Protein AF-X0RY45-F1 (afdb_monomer)

Sequence (300 aa):
MNRWIAIPSVCFLTTLALIGCEEEDGAYGTASSKITLTSFANSYDSKANATAIARIDETYRTGAREIKTTNLINSYSNQSLNDLDRTVLADDFEGRLENKDIEVNNRTVKRPIYEKNTNNQLDYQTTYKTLNLSGLHANSYVASTNVNNRYGIITDLNNYSEIPTNVAFPEGSVCYIPVVTSERSFLAFNDKNKTGYASIERWIEVAKTRFSADRDHRTSQFGVGVGNQQQAAQVMFFEYDDQPAYEYNGVEYGKDVYEANYVAKGSTDPNTDSRFDVVDCIIVNEVAGDFLAEQIERYY

Foldseek 3Di:
DDDDDDDDDDDDDDDDDDDDDDDPPPDDDDDWAKDKKKFKDWDADPVVRGIWIWIWIWMQTQFFIDIDIDTLDDDDDPLPDDQQWKWKKFAQFTWIQHRGRWDHDHQKIWTWTATPPDRDTWTKIKGWDKDFQAFPFQQQWDADLDQQPTFAEHEPCVVPVQFDRRDGAHPPKMFTAIKIATQGKIWIFDPSQWDPDQDQVRVVVVVCVPDPPPFDKDKDWFFIYNVSPKIKMKIWTPDDRSDHIDIWIWIDDDRTIGTIDIDHHGIDDADDHRVRHYDYRSIIHPSRNVVVSVSVSVRD

Radius of gyration: 25.67 Å; Cα contacts (8 Å, |Δi|>4): 653; chains: 1; bounding box: 45×91×75 Å

Structure (mmCIF, N/CA/C/O backbone):
data_AF-X0RY45-F1
#
_entry.id   AF-X0RY45-F1
#
loop_
_atom_site.group_PDB
_atom_site.id
_atom_site.type_symbol
_atom_site.label_atom_id
_atom_site.label_alt_id
_atom_site.label_comp_id
_atom_site.label_asym_id
_atom_site.label_entity_id
_atom_site.label_seq_id
_atom_site.pdbx_PDB_ins_code
_atom_site.Cartn_x
_atom_site.Cartn_y
_atom_site.Cartn_z
_atom_site.occupancy
_atom_site.B_iso_or_equiv
_atom_site.auth_seq_id
_atom_site.auth_comp_id
_atom_site.auth_asym_id
_atom_site.auth_atom_id
_atom_site.pdbx_PDB_model_num
ATOM 1 N N . MET A 1 1 ? 18.234 -60.462 50.162 1.00 33.66 1 MET A N 1
ATOM 2 C CA . MET A 1 1 ? 18.845 -61.077 48.963 1.00 33.66 1 MET A CA 1
ATOM 3 C C . MET A 1 1 ? 17.750 -61.404 47.953 1.00 33.66 1 MET A C 1
ATOM 5 O O . MET A 1 1 ? 16.844 -62.138 48.302 1.00 33.66 1 MET A O 1
ATOM 9 N N . ASN A 1 2 ? 17.868 -60.816 46.758 1.00 32.38 2 ASN A N 1
ATOM 10 C CA . ASN A 1 2 ? 17.445 -61.260 45.417 1.00 32.38 2 ASN A CA 1
ATOM 11 C C . ASN A 1 2 ? 16.020 -61.760 45.059 1.00 32.38 2 ASN A C 1
ATOM 13 O O . ASN A 1 2 ? 15.637 -62.864 45.418 1.00 32.38 2 ASN A O 1
ATOM 17 N N . ARG A 1 3 ? 15.449 -60.995 44.097 1.00 30.42 3 ARG A N 1
ATOM 18 C CA . ARG A 1 3 ? 14.817 -61.351 42.790 1.00 30.42 3 ARG A CA 1
ATOM 19 C C . ARG A 1 3 ? 13.408 -61.997 42.795 1.00 30.42 3 ARG A C 1
ATOM 21 O O . ARG A 1 3 ? 13.228 -63.034 43.407 1.00 30.42 3 ARG A O 1
ATOM 28 N N . TRP A 1 4 ? 12.356 -61.336 42.259 1.00 29.69 4 TRP A N 1
ATOM 29 C CA . TRP A 1 4 ? 11.953 -61.138 40.823 1.00 29.69 4 TRP A CA 1
ATOM 30 C C . TRP A 1 4 ? 11.493 -62.474 40.182 1.00 29.69 4 TRP A C 1
ATOM 32 O O . TRP A 1 4 ? 12.248 -63.427 40.308 1.00 29.69 4 TRP A O 1
ATOM 42 N N . ILE A 1 5 ? 10.352 -62.717 39.502 1.00 39.59 5 ILE A N 1
ATOM 43 C CA . ILE A 1 5 ? 9.289 -62.035 38.693 1.00 39.59 5 ILE A CA 1
ATOM 44 C C . ILE A 1 5 ? 8.108 -63.070 38.639 1.00 39.59 5 ILE A C 1
ATOM 46 O O . ILE A 1 5 ? 8.390 -64.258 38.751 1.00 39.59 5 ILE A O 1
ATOM 50 N N . ALA A 1 6 ? 6.797 -62.781 38.558 1.00 29.12 6 ALA A N 1
ATOM 51 C CA . ALA A 1 6 ? 6.042 -62.433 37.341 1.00 29.12 6 ALA A CA 1
ATOM 52 C C . ALA A 1 6 ? 4.540 -62.188 37.629 1.00 29.12 6 ALA A C 1
ATOM 54 O O . ALA A 1 6 ? 3.921 -62.899 38.415 1.00 29.12 6 ALA A O 1
ATOM 55 N N . ILE A 1 7 ? 3.993 -61.195 36.928 1.00 37.38 7 ILE A N 1
ATOM 56 C CA . ILE A 1 7 ? 2.596 -60.708 36.800 1.00 37.38 7 ILE A CA 1
ATOM 57 C C . ILE A 1 7 ? 1.996 -61.400 35.518 1.00 37.38 7 ILE A C 1
ATOM 59 O O . ILE A 1 7 ? 2.798 -62.098 34.888 1.00 37.38 7 ILE A O 1
ATOM 63 N N . PRO A 1 8 ? 0.737 -61.248 34.991 1.00 41.16 8 PRO A N 1
ATOM 64 C CA . PRO A 1 8 ? -0.480 -60.462 35.352 1.00 41.16 8 PRO A CA 1
ATOM 65 C C . PRO A 1 8 ? -1.836 -61.212 35.295 1.00 41.16 8 PRO A C 1
ATOM 67 O O . PRO A 1 8 ? -1.944 -62.258 34.662 1.00 41.16 8 PRO A O 1
ATOM 70 N N . SER A 1 9 ? -2.917 -60.578 35.792 1.00 26.61 9 SER A N 1
ATOM 71 C CA . SER A 1 9 ? -4.066 -60.132 34.953 1.00 26.61 9 SER A CA 1
ATOM 72 C C . SER A 1 9 ? -5.168 -59.393 35.743 1.00 26.61 9 SER A C 1
ATOM 74 O O . SER A 1 9 ? -5.917 -59.994 36.499 1.00 26.61 9 SER A O 1
ATOM 76 N N . VAL A 1 10 ? -5.201 -58.071 35.520 1.00 30.09 10 VAL A N 1
ATOM 77 C CA . VAL A 1 10 ? -6.323 -57.110 35.366 1.00 30.09 10 VAL A CA 1
ATOM 78 C C . VAL A 1 10 ? -7.538 -57.162 36.317 1.00 30.09 10 VAL A C 1
ATOM 80 O O . VAL A 1 10 ? -8.389 -58.039 36.223 1.00 30.09 10 VAL A O 1
ATOM 83 N N . CYS A 1 11 ? -7.694 -56.085 37.101 1.00 26.59 11 CYS A N 1
ATOM 84 C CA . CYS A 1 11 ? -8.940 -55.664 37.753 1.00 26.59 11 CYS A CA 1
ATOM 85 C C . CYS A 1 11 ? -9.373 -54.261 37.280 1.00 26.59 11 CYS A C 1
ATOM 87 O O . CYS A 1 11 ? -8.553 -53.442 36.871 1.00 26.59 11 CYS A O 1
ATOM 89 N N . PHE A 1 12 ? -10.685 -54.043 37.355 1.00 27.42 12 PHE A N 1
ATOM 90 C CA . PHE A 1 12 ? -11.499 -52.921 36.880 1.00 27.42 12 PHE A CA 1
ATOM 91 C C . PHE A 1 12 ? -11.281 -51.542 37.567 1.00 27.42 12 PHE A C 1
ATOM 93 O O . PHE A 1 12 ? -10.934 -51.471 38.740 1.00 27.42 12 PHE A O 1
ATOM 100 N N . LEU A 1 13 ? -11.694 -50.502 36.815 1.00 25.12 13 LEU A N 1
ATOM 101 C CA . LEU A 1 13 ? -12.396 -49.241 37.174 1.00 25.12 13 LEU A CA 1
ATOM 102 C C . LEU A 1 13 ? -11.690 -48.064 37.891 1.00 25.12 13 LEU A C 1
ATOM 104 O O . LEU A 1 13 ? -11.482 -48.059 39.096 1.00 25.12 13 LEU A O 1
ATOM 108 N N . THR A 1 14 ? -11.542 -46.996 37.085 1.00 33.22 14 THR A N 1
ATOM 109 C CA . THR A 1 14 ? -11.833 -45.555 37.310 1.00 33.22 14 THR A CA 1
ATOM 110 C C . THR A 1 14 ? -11.220 -44.799 38.490 1.00 33.22 14 THR A C 1
ATOM 112 O O . THR A 1 14 ? -11.617 -45.020 39.625 1.00 33.22 14 THR A O 1
ATOM 115 N N . THR A 1 15 ? -10.465 -43.736 38.162 1.00 27.48 15 THR A N 1
ATOM 116 C CA . THR A 1 15 ? -10.597 -42.372 38.733 1.00 27.48 15 THR A CA 1
ATOM 117 C C . THR A 1 15 ? -9.895 -41.335 37.838 1.00 27.48 15 THR A C 1
ATOM 119 O O . THR A 1 15 ? -8.952 -41.670 37.129 1.00 27.48 15 THR A O 1
ATOM 122 N N . LEU A 1 16 ? -10.412 -40.101 37.861 1.00 39.44 16 LEU A N 1
ATOM 123 C CA . LEU A 1 16 ? -10.124 -38.944 37.000 1.00 39.44 16 LEU A CA 1
ATOM 124 C C . LEU A 1 16 ? -8.648 -38.504 36.907 1.00 39.44 16 LEU A C 1
ATOM 126 O O . LEU A 1 16 ? -7.937 -38.511 37.908 1.00 39.44 16 LEU A O 1
ATOM 130 N N . ALA A 1 17 ? -8.281 -37.918 35.759 1.00 28.83 17 ALA A N 1
ATOM 131 C CA . ALA A 1 17 ? -7.305 -36.828 35.676 1.00 28.83 17 ALA A CA 1
ATOM 132 C C . ALA A 1 17 ? -7.667 -35.854 34.534 1.00 28.83 17 ALA A C 1
ATOM 134 O O . ALA A 1 17 ? -8.101 -36.261 33.461 1.00 28.83 17 ALA A O 1
ATOM 135 N N . LEU A 1 18 ? -7.535 -34.567 34.843 1.00 29.91 18 LEU A N 1
ATOM 136 C CA . LEU A 1 18 ? -7.792 -33.378 34.032 1.00 29.91 18 LEU A CA 1
ATOM 137 C C . LEU A 1 18 ? -6.654 -33.084 33.025 1.00 29.91 18 LEU A C 1
ATOM 139 O O . LEU A 1 18 ? -5.530 -33.528 33.232 1.00 29.91 18 LEU A O 1
ATOM 143 N N . ILE A 1 19 ? -6.959 -32.181 32.080 1.00 30.14 19 ILE A N 1
ATOM 144 C CA . ILE A 1 19 ? -6.059 -31.302 31.294 1.00 30.14 19 ILE A CA 1
ATOM 145 C C . ILE A 1 19 ? -5.490 -31.873 29.980 1.00 30.14 19 ILE A C 1
ATOM 147 O O . ILE A 1 19 ? -4.554 -32.659 29.970 1.00 30.14 19 ILE A O 1
ATOM 151 N N . GLY A 1 20 ? -6.049 -31.363 28.874 1.00 26.69 20 GLY 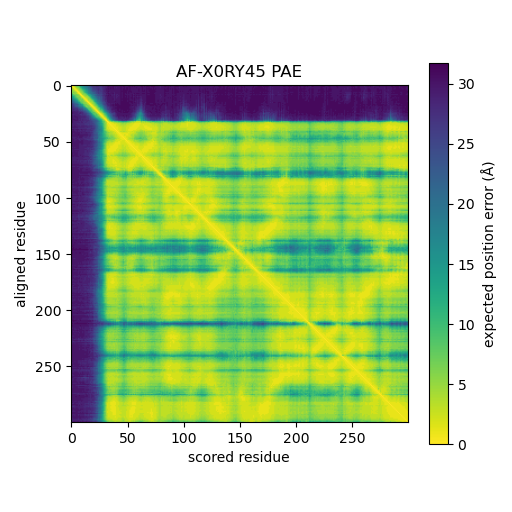A N 1
ATOM 152 C CA . GLY A 1 20 ? -5.362 -30.433 27.964 1.00 26.69 20 GLY A CA 1
ATOM 153 C C . GLY A 1 20 ? -4.178 -30.953 27.149 1.00 26.69 20 GLY A C 1
ATOM 154 O O . GLY A 1 20 ? -3.084 -31.073 27.682 1.00 26.69 20 GLY A O 1
ATOM 155 N N . CYS A 1 21 ? -4.429 -31.153 25.855 1.00 27.55 21 CYS A N 1
ATOM 156 C CA . CYS A 1 21 ? -3.571 -31.053 24.658 1.00 27.55 21 CYS A CA 1
ATOM 157 C C . CYS A 1 21 ? -4.424 -31.683 23.539 1.00 27.55 21 CYS A C 1
ATOM 159 O O . CYS A 1 21 ? -5.100 -32.675 23.791 1.00 27.55 21 CYS A O 1
ATOM 161 N N . GLU A 1 22 ? -4.539 -31.195 22.320 1.00 31.48 22 GLU A N 1
ATOM 162 C CA . GLU A 1 22 ? -3.859 -30.163 21.552 1.00 31.48 22 GLU A CA 1
ATOM 163 C C . GLU A 1 22 ? -4.819 -29.816 20.405 1.00 31.48 22 GLU A C 1
ATOM 165 O O . GLU A 1 22 ? -5.788 -30.538 20.153 1.00 31.48 22 GLU A O 1
ATOM 170 N N . GLU A 1 23 ? -4.560 -28.673 19.785 1.00 33.75 23 GLU A N 1
ATOM 171 C CA . GLU A 1 23 ? -5.271 -28.099 18.650 1.00 33.75 23 GLU A CA 1
ATOM 172 C C . GLU A 1 23 ? -5.698 -29.157 17.624 1.00 33.75 23 GLU A C 1
ATOM 174 O O . GLU A 1 23 ? -4.890 -29.937 17.119 1.00 33.75 23 GLU A O 1
ATOM 179 N N . GLU A 1 24 ? -6.991 -29.161 17.288 1.00 29.39 24 GLU A N 1
ATOM 180 C CA . GLU A 1 24 ? -7.406 -29.701 16.003 1.00 29.39 24 GLU A CA 1
ATOM 181 C C . GLU A 1 24 ? -6.748 -28.830 14.932 1.00 29.39 24 GLU A C 1
ATOM 183 O O . GLU A 1 24 ? -7.187 -27.707 14.676 1.00 29.39 24 GLU A O 1
ATOM 188 N N . ASP A 1 25 ? -5.674 -29.356 14.341 1.00 33.56 25 ASP A N 1
ATOM 189 C CA . ASP A 1 25 ? -5.124 -28.920 13.064 1.00 33.56 25 ASP A CA 1
ATOM 190 C C . ASP A 1 25 ? -6.267 -28.873 12.043 1.00 33.56 25 ASP A C 1
ATOM 192 O O . ASP A 1 25 ? -6.634 -29.865 11.404 1.00 33.56 25 ASP A O 1
ATOM 196 N N . GLY A 1 26 ? -6.865 -27.690 11.921 1.00 31.12 26 GLY A N 1
ATOM 197 C CA . GLY A 1 26 ? -7.873 -27.365 10.932 1.00 31.12 26 GLY A CA 1
ATOM 198 C C . GLY A 1 26 ? -7.243 -27.369 9.548 1.00 31.12 26 GLY A C 1
ATOM 199 O O . GLY A 1 26 ? -6.882 -26.327 9.009 1.00 31.12 26 GLY A O 1
ATOM 200 N N . ALA A 1 27 ? -7.116 -28.550 8.953 1.00 41.47 27 ALA A N 1
ATOM 201 C CA . ALA A 1 27 ? -6.810 -28.698 7.544 1.00 41.47 27 ALA A CA 1
ATOM 202 C C . ALA A 1 27 ? -7.965 -28.120 6.706 1.00 41.47 27 ALA A C 1
ATOM 204 O O . ALA A 1 27 ? -9.008 -28.755 6.560 1.00 41.47 27 ALA A O 1
ATOM 205 N N . TYR A 1 28 ? -7.765 -26.942 6.108 1.00 39.91 28 TYR A N 1
ATOM 206 C CA . TYR A 1 28 ? -8.658 -26.394 5.083 1.00 39.91 28 TYR A CA 1
ATOM 207 C C . TYR A 1 28 ? -7.864 -25.819 3.902 1.00 39.91 28 TYR A C 1
ATOM 209 O O . TYR A 1 28 ? -7.148 -24.833 4.036 1.00 39.91 28 TYR A O 1
ATOM 217 N N . GLY A 1 29 ? -8.027 -26.437 2.722 1.00 35.97 29 GLY A N 1
ATOM 218 C CA . GLY A 1 29 ? -7.647 -25.853 1.428 1.00 35.97 29 GLY A CA 1
ATOM 219 C C . GLY A 1 29 ? -6.806 -26.749 0.514 1.00 35.97 29 GLY A C 1
ATOM 220 O O . GLY A 1 29 ? -5.581 -26.688 0.501 1.00 35.97 29 GLY A O 1
ATOM 221 N N . THR A 1 30 ? -7.468 -27.558 -0.312 1.00 42.25 30 THR A N 1
ATOM 222 C CA . THR A 1 30 ? -6.884 -28.292 -1.446 1.00 42.25 30 THR A CA 1
ATOM 223 C C . THR A 1 30 ? -6.378 -27.337 -2.538 1.00 42.25 30 THR A C 1
ATOM 225 O O . THR A 1 30 ? -7.154 -26.531 -3.044 1.00 42.25 30 THR A O 1
ATOM 228 N N . ALA A 1 31 ? -5.103 -27.510 -2.921 1.00 49.25 31 ALA A N 1
ATOM 229 C CA . ALA A 1 31 ? -4.254 -26.655 -3.767 1.00 49.25 31 ALA A CA 1
ATOM 230 C C . ALA A 1 31 ? -3.936 -25.287 -3.136 1.00 49.25 31 ALA A C 1
ATOM 232 O O . ALA A 1 31 ? -4.793 -24.415 -3.045 1.00 49.25 31 ALA A O 1
ATOM 233 N N . SER A 1 32 ? -2.681 -25.083 -2.717 1.00 62.12 32 SER A N 1
ATOM 234 C CA . SER A 1 32 ? -2.218 -23.816 -2.144 1.00 62.12 32 SER A CA 1
ATOM 235 C C . SER A 1 32 ? -2.210 -22.719 -3.214 1.00 62.12 32 SER A C 1
ATOM 237 O O . SER A 1 32 ? -1.186 -22.454 -3.854 1.00 62.12 32 SER A O 1
ATOM 239 N N . SER A 1 33 ? -3.364 -22.099 -3.439 1.00 83.31 33 SER A N 1
ATOM 240 C CA . SER A 1 33 ? -3.482 -20.887 -4.235 1.00 83.31 33 SER A CA 1
ATOM 241 C C . SER A 1 33 ? -2.536 -19.838 -3.663 1.00 83.31 33 SER A C 1
ATOM 243 O O . SER A 1 33 ? -2.500 -19.603 -2.450 1.00 83.31 33 SER A O 1
ATOM 245 N N . LYS A 1 34 ? -1.739 -19.244 -4.547 1.00 92.00 34 LYS A N 1
ATOM 246 C CA . LYS A 1 34 ? -0.802 -18.182 -4.209 1.00 92.00 34 LYS A CA 1
ATOM 247 C C . LYS A 1 34 ? -0.807 -17.113 -5.284 1.00 92.00 34 LYS A C 1
ATOM 249 O O . LYS A 1 34 ? -1.001 -17.419 -6.459 1.00 92.00 34 LYS A O 1
ATOM 254 N N . ILE A 1 35 ? -0.520 -15.890 -4.875 1.00 94.12 35 ILE A N 1
ATOM 255 C CA . ILE A 1 35 ? -0.225 -14.781 -5.772 1.00 94.12 35 ILE A CA 1
ATOM 256 C C . ILE A 1 35 ? 1.017 -14.070 -5.251 1.00 94.12 35 ILE A C 1
ATOM 258 O O . ILE A 1 35 ? 1.139 -13.829 -4.050 1.00 94.12 35 ILE A O 1
ATOM 262 N N . THR A 1 36 ? 1.941 -13.774 -6.160 1.00 95.50 36 THR A N 1
ATOM 263 C CA . THR A 1 36 ? 3.130 -12.974 -5.875 1.00 95.50 36 THR A CA 1
ATOM 264 C C . THR A 1 36 ? 3.001 -11.655 -6.613 1.00 95.50 36 THR A C 1
ATOM 266 O O . THR A 1 36 ? 2.728 -11.627 -7.815 1.00 95.50 36 THR A O 1
ATOM 269 N N . LEU A 1 37 ? 3.151 -10.581 -5.852 1.00 95.81 37 LEU A N 1
ATOM 270 C CA . LEU A 1 37 ? 3.066 -9.202 -6.288 1.00 95.81 37 LEU A CA 1
ATOM 271 C C . LEU A 1 37 ? 4.444 -8.577 -6.115 1.00 95.81 37 LEU A C 1
ATOM 273 O O . LEU A 1 37 ? 5.019 -8.673 -5.032 1.00 95.81 37 LEU A O 1
ATOM 277 N N . THR A 1 38 ? 4.951 -7.942 -7.161 1.00 96.31 38 THR A N 1
ATOM 278 C CA . THR A 1 38 ? 6.249 -7.272 -7.146 1.00 96.31 38 THR A CA 1
ATOM 279 C C . THR A 1 38 ? 6.056 -5.765 -7.225 1.00 96.31 38 THR A C 1
ATOM 281 O O . THR A 1 38 ? 5.269 -5.288 -8.043 1.00 96.31 38 THR A O 1
ATOM 284 N N . SER A 1 39 ? 6.788 -5.029 -6.397 1.00 94.31 39 SER A N 1
ATOM 285 C CA . SER A 1 39 ? 6.883 -3.567 -6.414 1.00 94.31 39 SER A CA 1
ATOM 286 C C . SER A 1 39 ? 8.303 -3.116 -6.071 1.00 94.31 39 SER A C 1
ATOM 288 O O . SER A 1 39 ? 9.162 -3.931 -5.708 1.00 94.31 39 SER A O 1
ATOM 290 N N . PHE A 1 40 ? 8.568 -1.817 -6.192 1.00 92.38 40 PHE A N 1
ATOM 291 C CA . PHE A 1 40 ? 9.872 -1.239 -5.884 1.00 92.38 40 PHE A CA 1
ATOM 292 C C . PHE A 1 40 ? 9.752 -0.123 -4.857 1.00 92.38 40 PHE A C 1
ATOM 294 O O . PHE A 1 40 ? 8.729 0.542 -4.719 1.00 92.38 40 PHE A O 1
ATOM 301 N N . ALA A 1 41 ? 10.828 0.084 -4.109 1.00 89.69 41 ALA A N 1
ATOM 302 C CA . ALA A 1 41 ? 10.934 1.201 -3.191 1.00 89.69 41 ALA A CA 1
ATOM 303 C C . ALA A 1 41 ? 12.342 1.785 -3.223 1.00 89.69 41 ALA A C 1
ATOM 305 O O . ALA A 1 41 ? 13.328 1.073 -3.425 1.00 89.69 41 ALA A O 1
ATOM 306 N N . ASN A 1 42 ? 12.434 3.089 -2.975 1.00 87.50 42 ASN A N 1
ATOM 307 C CA . ASN A 1 42 ? 13.696 3.809 -2.899 1.00 87.50 42 ASN A CA 1
ATOM 308 C C . ASN A 1 42 ? 13.834 4.570 -1.571 1.00 87.50 42 ASN A C 1
ATOM 310 O O . ASN A 1 42 ? 12.869 4.792 -0.839 1.00 87.50 42 ASN A O 1
ATOM 314 N N . SER A 1 43 ? 15.075 4.889 -1.219 1.00 87.06 43 SER A N 1
ATOM 315 C CA . SER A 1 43 ? 15.450 5.690 -0.053 1.00 87.06 43 SER A CA 1
ATOM 316 C C . SER A 1 43 ? 16.831 6.315 -0.278 1.00 87.06 43 SER A C 1
ATOM 318 O O . SER A 1 43 ? 17.471 6.059 -1.296 1.00 87.06 43 SER A O 1
ATOM 320 N N . TYR A 1 44 ? 17.321 7.103 0.676 1.00 86.94 44 TYR A N 1
ATOM 321 C CA . TYR A 1 44 ? 18.686 7.628 0.651 1.00 86.94 44 TYR A CA 1
ATOM 322 C C . TYR A 1 44 ? 19.621 6.808 1.554 1.00 86.94 44 TYR A C 1
ATOM 324 O O . TYR A 1 44 ? 19.347 6.661 2.747 1.00 86.94 44 TYR A O 1
ATOM 332 N N . ASP A 1 45 ? 20.742 6.319 1.014 1.00 86.25 45 ASP A N 1
ATOM 333 C CA . ASP A 1 45 ? 21.812 5.680 1.788 1.00 86.25 45 ASP A CA 1
ATOM 334 C C . ASP A 1 45 ? 22.877 6.715 2.164 1.00 86.25 45 ASP A C 1
ATOM 336 O O . ASP A 1 45 ? 23.664 7.185 1.340 1.00 86.25 45 ASP A O 1
ATOM 340 N N . SER A 1 46 ? 22.929 7.055 3.452 1.00 85.50 46 SER A N 1
ATOM 341 C CA . SER A 1 46 ? 23.870 8.039 3.986 1.00 85.50 46 SER A CA 1
ATOM 342 C C . SER A 1 46 ? 25.325 7.567 4.010 1.00 85.50 46 SER A C 1
ATOM 344 O O . SER A 1 46 ? 26.220 8.409 4.045 1.00 85.50 46 SER A O 1
ATOM 346 N N . LYS A 1 47 ? 25.593 6.254 3.982 1.00 86.31 47 LYS A N 1
ATOM 347 C CA . LYS A 1 47 ? 26.963 5.717 3.952 1.00 86.31 47 LYS A CA 1
ATOM 348 C C . LYS A 1 47 ? 27.549 5.777 2.549 1.00 86.31 47 LYS A C 1
ATOM 350 O O . LYS A 1 47 ? 28.722 6.107 2.399 1.00 86.31 47 LYS A O 1
ATOM 355 N N . ALA A 1 48 ? 26.732 5.459 1.548 1.00 86.38 48 ALA A N 1
ATOM 356 C CA . ALA A 1 48 ? 27.102 5.558 0.138 1.00 86.38 48 ALA A CA 1
ATOM 357 C C . ALA A 1 48 ? 26.951 6.986 -0.418 1.00 86.38 48 ALA A C 1
ATOM 359 O O . ALA A 1 48 ? 27.483 7.284 -1.484 1.00 86.38 48 ALA A O 1
ATOM 360 N N . ASN A 1 49 ? 26.250 7.870 0.306 1.00 89.31 49 ASN A N 1
ATOM 361 C CA . ASN A 1 49 ? 25.876 9.214 -0.139 1.00 89.31 49 ASN A CA 1
ATOM 362 C C . ASN A 1 49 ? 25.162 9.187 -1.506 1.00 89.31 49 ASN A C 1
ATOM 364 O O . ASN A 1 49 ? 25.471 9.974 -2.402 1.00 89.31 49 ASN A O 1
ATOM 368 N N . ALA A 1 50 ? 24.249 8.227 -1.668 1.00 89.06 50 ALA A N 1
ATOM 369 C CA . ALA A 1 50 ? 23.584 7.906 -2.927 1.00 89.06 50 ALA A CA 1
ATOM 370 C C . ALA A 1 50 ? 22.198 7.281 -2.683 1.00 89.06 50 ALA A C 1
ATOM 372 O O . ALA A 1 50 ? 21.860 6.890 -1.563 1.00 89.06 50 ALA A O 1
ATOM 373 N N . THR A 1 51 ? 21.383 7.189 -3.734 1.00 87.56 51 THR A N 1
ATOM 374 C CA . THR A 1 51 ? 20.071 6.526 -3.688 1.00 87.56 51 THR A CA 1
ATOM 375 C C . THR A 1 51 ? 20.241 5.034 -3.412 1.00 87.56 51 THR A C 1
ATOM 377 O O . THR A 1 51 ? 21.117 4.395 -3.986 1.00 87.56 51 THR A O 1
ATOM 380 N N . ALA A 1 52 ? 19.393 4.468 -2.558 1.00 90.12 52 ALA A N 1
ATOM 381 C CA . ALA A 1 52 ? 19.258 3.030 -2.380 1.00 90.12 52 ALA A CA 1
ATOM 382 C C . ALA A 1 52 ? 17.897 2.556 -2.867 1.00 90.12 52 ALA A C 1
ATOM 384 O O . ALA A 1 52 ? 16.880 3.193 -2.590 1.00 90.12 52 ALA A O 1
ATOM 385 N N . ILE A 1 53 ? 17.884 1.427 -3.567 1.00 91.38 53 ILE A N 1
ATOM 386 C CA . ILE A 1 53 ? 16.700 0.901 -4.246 1.00 91.38 53 ILE A CA 1
ATOM 387 C C . ILE A 1 53 ? 16.559 -0.578 -3.915 1.00 91.38 53 ILE A C 1
ATOM 389 O O . ILE A 1 53 ? 17.541 -1.324 -3.941 1.00 91.38 53 ILE A O 1
ATOM 393 N N . ALA A 1 54 ? 15.335 -1.008 -3.626 1.00 93.00 54 ALA A N 1
ATOM 394 C CA . ALA A 1 54 ? 15.010 -2.405 -3.406 1.00 93.00 54 ALA A CA 1
ATOM 395 C C . ALA A 1 54 ? 13.772 -2.838 -4.185 1.00 93.00 54 ALA A C 1
ATOM 397 O O . ALA A 1 54 ? 12.819 -2.079 -4.371 1.00 93.00 54 ALA A O 1
ATOM 398 N N . ARG A 1 55 ? 13.792 -4.110 -4.571 1.00 94.56 55 ARG A N 1
ATOM 399 C CA . ARG A 1 55 ? 12.631 -4.866 -5.019 1.00 94.56 55 ARG A CA 1
ATOM 400 C C . ARG A 1 55 ? 11.942 -5.511 -3.826 1.00 94.56 55 ARG A C 1
ATOM 402 O O . ARG A 1 55 ? 12.602 -6.028 -2.920 1.00 94.56 55 ARG A O 1
ATOM 409 N N . ILE A 1 56 ? 10.619 -5.520 -3.861 1.00 94.62 56 ILE A N 1
ATOM 410 C CA . ILE A 1 56 ? 9.756 -6.089 -2.835 1.00 94.62 56 ILE A CA 1
ATOM 411 C C . ILE A 1 56 ? 8.843 -7.103 -3.505 1.00 94.62 56 ILE A C 1
ATOM 413 O O . ILE A 1 56 ? 8.059 -6.747 -4.378 1.00 94.62 56 ILE A O 1
ATOM 417 N N . ASP A 1 57 ? 8.926 -8.355 -3.070 1.00 95.31 57 ASP A N 1
ATOM 418 C CA . ASP A 1 57 ? 8.015 -9.409 -3.494 1.00 95.31 57 ASP A CA 1
ATOM 419 C C . ASP A 1 57 ? 7.105 -9.787 -2.320 1.00 95.31 57 ASP A C 1
ATOM 421 O O . ASP A 1 57 ? 7.550 -10.354 -1.318 1.00 95.31 57 ASP A O 1
ATOM 425 N N . GLU A 1 58 ? 5.815 -9.485 -2.446 1.00 94.44 58 GLU A N 1
ATOM 426 C CA . GLU A 1 58 ? 4.779 -9.909 -1.509 1.00 94.44 58 GLU A CA 1
ATOM 427 C C . GLU A 1 58 ? 4.083 -11.159 -2.038 1.00 94.44 58 GLU A C 1
ATOM 429 O O . GLU A 1 58 ? 3.409 -11.129 -3.068 1.00 94.44 58 GLU A O 1
ATOM 434 N N . THR A 1 59 ? 4.216 -12.272 -1.323 1.00 95.00 59 THR A N 1
ATOM 435 C CA . THR A 1 59 ? 3.527 -13.517 -1.660 1.00 95.00 59 THR A CA 1
ATOM 436 C C . THR A 1 59 ? 2.408 -13.789 -0.668 1.00 95.00 59 THR A C 1
ATOM 438 O O . THR A 1 59 ? 2.653 -14.084 0.501 1.00 95.00 59 THR A O 1
ATOM 441 N N . TYR A 1 60 ? 1.174 -13.759 -1.162 1.00 93.81 60 TYR A N 1
ATOM 442 C CA . TYR A 1 60 ? 0.006 -14.231 -0.431 1.00 93.81 60 TYR A CA 1
ATOM 443 C C . TYR A 1 60 ? -0.201 -15.707 -0.743 1.00 93.81 60 TYR A C 1
ATOM 445 O O . TYR A 1 60 ? -0.237 -16.105 -1.910 1.00 93.81 60 TYR A O 1
ATOM 453 N N . ARG A 1 61 ? -0.344 -16.523 0.297 1.00 92.81 61 ARG A N 1
ATOM 454 C CA . ARG A 1 61 ? -0.735 -17.932 0.221 1.00 92.81 61 ARG A CA 1
ATOM 455 C C . ARG A 1 61 ? -1.925 -18.132 1.143 1.00 92.81 61 ARG A C 1
ATOM 457 O O . ARG A 1 61 ? -2.097 -17.392 2.109 1.00 92.81 61 ARG A O 1
ATOM 464 N N . THR A 1 62 ? -2.738 -19.143 0.865 1.00 92.19 62 THR A N 1
ATOM 465 C CA . THR A 1 62 ? -3.771 -19.511 1.839 1.00 92.19 62 THR A CA 1
ATOM 466 C C . THR A 1 62 ? -3.100 -19.834 3.182 1.00 92.19 62 THR A C 1
ATOM 468 O O . THR A 1 62 ? -2.147 -20.612 3.218 1.00 92.19 62 THR A O 1
ATOM 471 N N . GLY A 1 63 ? -3.535 -19.163 4.247 1.00 90.31 63 GLY A N 1
ATOM 472 C CA . GLY A 1 63 ? -2.994 -19.233 5.602 1.00 90.31 63 GLY A CA 1
ATOM 473 C C . GLY A 1 63 ? -1.845 -18.270 5.931 1.00 90.31 63 GLY A C 1
ATOM 474 O O . GLY A 1 63 ? -1.562 -18.105 7.113 1.00 90.31 63 GLY A O 1
ATOM 475 N N . ALA A 1 64 ? -1.185 -17.615 4.962 1.00 91.12 64 ALA A N 1
ATOM 476 C CA . ALA A 1 64 ? 0.013 -16.810 5.254 1.00 91.12 64 ALA A CA 1
ATOM 477 C C . ALA A 1 64 ? 0.338 -15.709 4.225 1.00 91.12 64 ALA A C 1
ATOM 479 O O . ALA A 1 64 ? 0.073 -15.839 3.029 1.00 91.12 64 ALA A O 1
ATOM 480 N N . ARG A 1 65 ? 1.030 -14.655 4.675 1.00 91.62 65 ARG A N 1
ATOM 481 C CA . ARG A 1 65 ? 1.713 -13.665 3.821 1.00 91.62 65 ARG A CA 1
ATOM 482 C C . ARG A 1 65 ? 3.213 -13.678 4.090 1.00 91.62 65 ARG A C 1
ATOM 484 O O . ARG A 1 65 ? 3.644 -13.696 5.237 1.00 91.62 65 ARG A O 1
ATOM 491 N N . GLU A 1 66 ? 3.996 -13.609 3.025 1.00 91.62 66 GLU A N 1
ATOM 492 C CA . GLU A 1 66 ? 5.455 -13.522 3.062 1.00 91.62 66 GLU A CA 1
ATOM 493 C C . GLU A 1 66 ? 5.903 -12.272 2.297 1.00 91.62 66 GLU A C 1
ATOM 495 O O . GLU A 1 66 ? 5.384 -11.999 1.214 1.00 91.62 66 GLU A O 1
ATOM 500 N N . ILE A 1 67 ? 6.860 -11.518 2.843 1.00 92.25 67 ILE A N 1
ATOM 501 C CA . ILE A 1 67 ? 7.479 -10.373 2.163 1.00 92.25 67 ILE A CA 1
ATOM 502 C C . ILE A 1 67 ? 8.971 -10.644 2.040 1.00 92.25 67 ILE A C 1
ATOM 504 O O . ILE A 1 67 ? 9.647 -10.891 3.039 1.00 92.25 67 ILE A O 1
ATOM 508 N N . LYS A 1 68 ? 9.487 -10.560 0.818 1.00 92.94 68 LYS A N 1
ATOM 509 C CA . LYS A 1 68 ? 10.914 -10.657 0.532 1.00 92.94 68 LYS A CA 1
ATOM 510 C C . LYS A 1 68 ? 11.407 -9.341 -0.052 1.00 92.94 68 LYS A C 1
ATOM 512 O O . LYS A 1 68 ? 10.858 -8.848 -1.030 1.00 92.94 68 LYS A O 1
ATOM 517 N N . THR A 1 69 ? 12.472 -8.800 0.528 1.00 93.12 69 THR A N 1
ATOM 518 C CA . THR A 1 69 ? 13.145 -7.598 0.026 1.00 93.12 69 THR A CA 1
ATOM 519 C C . THR A 1 69 ? 14.487 -7.980 -0.581 1.00 93.12 69 THR A C 1
ATOM 521 O O . THR A 1 69 ? 15.265 -8.703 0.041 1.00 93.12 69 THR A O 1
ATOM 524 N N . THR A 1 70 ? 14.762 -7.480 -1.781 1.00 93.62 70 THR A N 1
ATOM 525 C CA . THR A 1 70 ? 16.034 -7.667 -2.483 1.00 93.62 70 THR A CA 1
ATOM 526 C C . THR A 1 70 ? 16.629 -6.299 -2.785 1.00 93.62 70 THR A C 1
ATOM 528 O O . THR A 1 70 ? 16.011 -5.502 -3.486 1.00 93.62 70 THR A O 1
ATOM 531 N N . ASN A 1 71 ? 17.814 -6.015 -2.245 1.00 93.06 71 ASN A N 1
ATOM 532 C CA . ASN A 1 71 ? 18.524 -4.769 -2.532 1.00 93.06 71 ASN A CA 1
ATOM 533 C C . ASN A 1 71 ? 19.052 -4.823 -3.964 1.00 93.06 71 ASN A C 1
ATOM 535 O O . ASN A 1 71 ? 19.754 -5.772 -4.306 1.00 93.06 71 ASN A O 1
ATOM 539 N N . LEU A 1 72 ? 18.726 -3.807 -4.755 1.00 93.44 72 LEU A N 1
ATOM 540 C CA . LEU A 1 72 ? 19.241 -3.642 -6.111 1.00 93.44 72 LEU A CA 1
ATOM 541 C C . LEU A 1 72 ? 20.447 -2.704 -6.074 1.00 93.44 72 LEU A C 1
ATOM 543 O O . LEU A 1 72 ? 21.538 -3.079 -6.487 1.00 93.44 72 LEU A O 1
ATOM 547 N N . ILE A 1 73 ? 20.272 -1.523 -5.468 1.00 93.19 73 ILE A N 1
ATOM 548 C CA . ILE A 1 73 ? 21.287 -0.465 -5.400 1.00 93.19 73 ILE A CA 1
ATOM 549 C C . ILE A 1 73 ? 21.533 -0.048 -3.951 1.00 93.19 73 ILE A C 1
ATOM 551 O O . ILE A 1 73 ? 20.581 0.249 -3.225 1.00 93.19 73 ILE A O 1
ATOM 555 N N . ASN A 1 74 ? 22.813 0.041 -3.564 1.00 91.62 74 ASN A N 1
ATOM 556 C CA . ASN A 1 74 ? 23.290 0.462 -2.238 1.00 91.62 74 ASN A CA 1
ATOM 557 C C . ASN A 1 74 ? 22.607 -0.278 -1.061 1.00 91.62 74 ASN A C 1
ATOM 559 O O . ASN A 1 74 ? 21.937 -1.300 -1.230 1.00 91.62 74 ASN A O 1
ATOM 563 N N . SER A 1 75 ? 22.827 0.175 0.178 1.00 87.31 75 SER A N 1
ATOM 564 C CA . SER A 1 75 ? 22.164 -0.413 1.343 1.00 87.31 75 SER A CA 1
ATOM 565 C C . SER A 1 75 ? 20.757 0.160 1.489 1.00 87.31 75 SER A C 1
ATOM 567 O O . SER A 1 75 ? 20.575 1.260 2.008 1.00 87.31 75 SER A O 1
ATOM 569 N N . TYR A 1 76 ? 19.741 -0.611 1.104 1.00 85.06 76 TYR A N 1
ATOM 570 C CA . TYR A 1 76 ? 18.350 -0.214 1.311 1.00 85.06 76 TYR A CA 1
ATOM 571 C C . TYR A 1 76 ? 17.948 -0.304 2.790 1.00 85.06 76 TYR A C 1
ATOM 573 O O . TYR A 1 76 ? 18.092 -1.345 3.439 1.00 85.06 76 TYR A O 1
ATOM 581 N N . SER A 1 77 ? 17.430 0.802 3.329 1.00 77.00 77 SER A N 1
ATOM 582 C CA . SER A 1 77 ? 16.903 0.858 4.691 1.00 77.00 77 SER A CA 1
ATOM 583 C C . SER A 1 77 ? 15.414 0.541 4.679 1.00 77.00 77 SER A C 1
ATOM 585 O O . SER A 1 77 ? 14.589 1.356 4.271 1.00 77.00 77 SER A O 1
ATOM 587 N N . ASN A 1 78 ? 15.061 -0.642 5.173 1.00 69.00 78 ASN A N 1
ATOM 588 C CA . ASN A 1 78 ? 13.687 -1.121 5.194 1.00 69.00 78 ASN A CA 1
ATOM 589 C C . ASN A 1 78 ? 12.847 -0.569 6.373 1.00 69.00 78 ASN A C 1
ATOM 591 O O . ASN A 1 78 ? 12.153 -1.306 7.074 1.00 69.00 78 ASN A O 1
ATOM 595 N N . GLN A 1 79 ? 12.931 0.729 6.658 1.00 61.25 79 GLN A N 1
ATOM 596 C CA . GLN A 1 79 ? 12.103 1.315 7.722 1.00 61.25 79 GLN A CA 1
ATOM 597 C C . GLN A 1 79 ? 10.631 1.463 7.304 1.00 61.25 79 GLN A C 1
ATOM 599 O O . GLN A 1 79 ? 9.763 1.567 8.167 1.00 61.25 79 GLN A O 1
ATOM 604 N N . SER A 1 80 ? 10.342 1.432 6.000 1.00 60.22 80 SER A N 1
ATOM 605 C CA . SER A 1 80 ? 9.011 1.673 5.442 1.00 60.22 80 SER A CA 1
ATOM 606 C C . SER A 1 80 ? 8.214 0.413 5.093 1.00 60.22 80 SER A C 1
ATOM 608 O O . SER A 1 80 ? 6.986 0.518 5.034 1.00 60.22 80 SER A O 1
ATOM 610 N N . LEU A 1 81 ? 8.822 -0.774 4.897 1.00 70.00 81 LEU A N 1
ATOM 611 C CA . LEU A 1 81 ? 8.010 -1.968 4.623 1.00 70.00 81 LEU A CA 1
ATOM 612 C C . LEU A 1 81 ? 7.301 -2.406 5.888 1.00 70.00 81 LEU A C 1
ATOM 614 O O . LEU A 1 81 ? 7.906 -2.726 6.918 1.00 70.00 81 LEU A O 1
ATOM 618 N N . ASN A 1 82 ? 5.979 -2.392 5.793 1.00 71.88 82 ASN A N 1
ATOM 619 C CA . ASN A 1 82 ? 5.110 -2.715 6.895 1.00 71.88 82 ASN A CA 1
ATOM 620 C C . ASN A 1 82 ? 4.591 -4.154 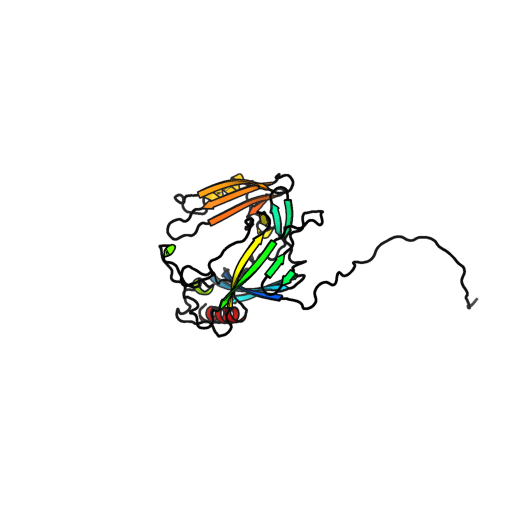6.768 1.00 71.88 82 ASN A C 1
ATOM 622 O O . ASN A 1 82 ? 3.591 -4.437 6.102 1.00 71.88 82 ASN A O 1
ATOM 626 N N . ASP A 1 83 ? 5.318 -5.048 7.427 1.00 80.44 83 ASP A N 1
ATOM 627 C CA . ASP A 1 83 ? 5.056 -6.474 7.587 1.00 80.44 83 ASP A CA 1
ATOM 628 C C . ASP A 1 83 ? 4.332 -6.810 8.896 1.00 80.44 83 ASP A C 1
ATOM 630 O O . ASP A 1 83 ? 3.965 -7.958 9.100 1.00 80.44 83 ASP A O 1
ATOM 634 N N . LEU A 1 84 ? 4.108 -5.837 9.781 1.00 85.31 84 LEU A N 1
ATOM 635 C CA . LEU A 1 84 ? 3.481 -6.084 11.075 1.00 85.31 84 LEU A CA 1
ATOM 636 C C . LEU A 1 84 ? 1.957 -6.143 10.945 1.00 85.31 84 LEU A C 1
ATOM 638 O O . LEU A 1 84 ? 1.352 -5.389 10.173 1.00 85.31 84 LEU A O 1
ATOM 642 N N . ASP A 1 85 ? 1.338 -6.988 11.767 1.00 91.88 85 ASP A N 1
ATOM 643 C CA . ASP A 1 85 ? -0.113 -7.002 11.940 1.00 91.88 85 ASP A CA 1
ATOM 644 C C . ASP A 1 85 ? -0.607 -5.613 12.360 1.00 91.88 85 ASP A C 1
ATOM 646 O O . ASP A 1 85 ? 0.092 -4.857 13.047 1.00 91.88 85 ASP A O 1
ATOM 650 N N . ARG A 1 86 ? -1.814 -5.253 11.925 1.00 94.31 86 ARG A N 1
ATOM 651 C CA . ARG A 1 86 ? -2.380 -3.921 12.152 1.00 94.31 86 ARG A CA 1
ATOM 652 C C . ARG A 1 86 ? -3.565 -3.982 13.091 1.00 94.31 86 ARG A C 1
ATOM 654 O O . ARG A 1 86 ? -4.426 -4.845 12.954 1.00 94.31 86 ARG A O 1
ATOM 661 N N . THR A 1 87 ? -3.629 -3.030 14.008 1.00 96.62 87 THR A N 1
ATOM 662 C CA . THR A 1 87 ? -4.865 -2.705 14.717 1.00 96.62 87 THR A CA 1
ATOM 663 C C . THR A 1 87 ? -5.821 -2.061 13.725 1.00 96.62 87 THR A C 1
ATOM 665 O O . THR A 1 87 ? -5.416 -1.180 12.964 1.00 96.62 87 THR A O 1
ATOM 668 N N . VAL A 1 88 ? -7.071 -2.514 13.733 1.00 97.38 88 VAL A N 1
ATOM 669 C CA . VAL A 1 88 ? -8.152 -1.984 12.905 1.00 97.38 88 VAL A CA 1
ATOM 670 C C . VAL A 1 88 ? -9.214 -1.374 13.805 1.00 97.38 88 VAL A C 1
ATOM 672 O O . VAL A 1 88 ? -9.716 -2.051 14.697 1.00 97.38 88 VAL A O 1
ATOM 675 N N . LEU A 1 89 ? -9.568 -0.115 13.553 1.00 97.69 89 LEU A N 1
ATOM 676 C CA . LEU A 1 89 ? -10.633 0.595 14.259 1.00 97.69 89 LEU A CA 1
ATOM 677 C C . LEU A 1 89 ? -11.683 1.073 13.258 1.00 97.69 89 LEU A C 1
ATOM 679 O O . LEU A 1 89 ? -11.359 1.787 12.308 1.00 97.69 89 LEU A O 1
ATOM 683 N N . ALA A 1 90 ? -12.934 0.692 13.479 1.00 96.44 90 ALA A N 1
ATOM 684 C CA . ALA A 1 90 ? -14.091 1.164 12.722 1.00 96.44 90 ALA A CA 1
ATOM 685 C C . ALA A 1 90 ? -15.182 1.648 13.689 1.00 96.44 90 ALA A C 1
ATOM 687 O O . ALA A 1 90 ? -14.965 1.671 14.901 1.00 96.44 90 ALA A O 1
ATOM 688 N N . ASP A 1 91 ? -16.334 2.053 13.156 1.00 95.06 91 ASP A N 1
ATOM 689 C CA . ASP A 1 91 ? -17.511 2.393 13.965 1.00 95.06 91 ASP A CA 1
ATOM 690 C C . ASP A 1 91 ? -17.929 1.196 14.836 1.00 95.06 91 ASP A C 1
ATOM 692 O O . ASP A 1 91 ? -18.200 0.111 14.307 1.00 95.06 91 ASP A O 1
ATOM 696 N N . ASP A 1 92 ? -17.912 1.406 16.156 1.00 94.81 92 ASP A N 1
ATOM 697 C CA . ASP A 1 92 ? -18.188 0.414 17.205 1.00 94.81 92 ASP A CA 1
ATOM 698 C C . ASP A 1 92 ? -17.446 -0.925 17.015 1.00 94.81 92 ASP A C 1
ATOM 700 O O . ASP A 1 92 ? -17.997 -2.002 17.227 1.00 94.81 92 ASP A O 1
ATOM 704 N N . PHE A 1 93 ? -16.194 -0.874 16.544 1.00 96.06 93 PHE A N 1
ATOM 705 C CA . PHE A 1 93 ? -15.426 -2.072 16.199 1.00 96.06 93 PHE A CA 1
ATOM 706 C C . PHE A 1 93 ? -13.925 -1.875 16.412 1.00 96.06 93 PHE A C 1
ATOM 708 O O . PHE A 1 93 ? -13.322 -0.922 15.912 1.00 96.06 93 PHE A O 1
ATOM 715 N N . GLU A 1 94 ? -13.304 -2.838 17.087 1.00 97.19 94 GLU A N 1
ATOM 716 C CA . GLU A 1 94 ? -11.853 -2.976 17.203 1.00 97.19 94 GLU A CA 1
ATOM 717 C C . GLU A 1 94 ? -11.460 -4.401 16.819 1.00 97.19 94 GLU A C 1
ATOM 719 O O . GLU A 1 94 ? -11.997 -5.366 17.361 1.00 97.19 94 GLU A O 1
ATOM 724 N N . GLY A 1 95 ? -10.496 -4.538 15.915 1.00 95.81 95 GLY A N 1
ATOM 725 C CA . GLY A 1 95 ? -10.015 -5.831 15.450 1.00 95.81 95 GLY A CA 1
ATOM 726 C C . GLY A 1 95 ? -8.547 -5.815 15.057 1.00 95.81 95 GLY A C 1
ATOM 727 O O . GLY A 1 95 ? -7.837 -4.820 15.249 1.00 95.81 95 GLY A O 1
ATOM 728 N N . ARG A 1 96 ? -8.075 -6.930 14.494 1.00 94.06 96 ARG A N 1
ATOM 729 C CA . ARG A 1 96 ? -6.714 -7.035 13.951 1.00 94.06 96 ARG A CA 1
ATOM 730 C C . ARG A 1 96 ? -6.724 -7.541 12.518 1.00 94.06 96 ARG A C 1
ATOM 732 O O . ARG A 1 96 ? -7.396 -8.515 12.197 1.00 94.06 96 ARG A O 1
ATOM 739 N N . LEU A 1 97 ? -5.958 -6.865 11.668 1.00 92.69 97 LEU A N 1
ATOM 740 C CA . LEU A 1 97 ? -5.640 -7.304 10.318 1.00 92.69 97 LEU A CA 1
ATOM 741 C C . LEU A 1 97 ? -4.288 -8.012 10.360 1.00 92.69 97 LEU A C 1
ATOM 743 O O . LEU A 1 97 ? -3.236 -7.365 10.401 1.00 92.69 97 LEU A O 1
ATOM 747 N N . GLU A 1 98 ? -4.335 -9.336 10.363 1.00 90.50 98 GLU A N 1
ATOM 748 C CA . GLU A 1 98 ? -3.168 -10.185 10.587 1.00 90.50 98 GLU A CA 1
ATOM 749 C C . GLU A 1 98 ? -2.608 -10.735 9.265 1.00 90.50 98 GLU A C 1
ATOM 751 O O . GLU A 1 98 ? -3.235 -10.653 8.199 1.00 90.50 98 GLU A O 1
ATOM 756 N N . ASN A 1 99 ? -1.377 -11.241 9.302 1.00 88.25 99 ASN A N 1
ATOM 757 C CA . ASN A 1 99 ? -0.727 -11.910 8.169 1.00 88.25 99 ASN A CA 1
ATOM 758 C C . ASN A 1 99 ? -0.927 -13.439 8.161 1.00 88.25 99 ASN A C 1
ATOM 760 O O . ASN A 1 99 ? -0.226 -14.148 7.436 1.00 88.25 99 ASN A O 1
ATOM 764 N N . LYS A 1 100 ? -1.883 -13.930 8.953 1.00 86.44 100 LYS A N 1
ATOM 765 C CA . LYS A 1 100 ? -2.358 -15.319 8.991 1.00 86.44 100 LYS A CA 1
ATOM 766 C C . LYS A 1 100 ? -3.814 -15.401 8.528 1.00 86.44 100 LYS A C 1
ATOM 768 O O . LYS A 1 100 ? -4.437 -14.371 8.277 1.00 86.44 100 LYS A O 1
ATOM 773 N N . ASP A 1 101 ? -4.329 -16.620 8.385 1.00 88.81 101 ASP A N 1
ATOM 774 C CA . ASP A 1 101 ? -5.737 -16.895 8.045 1.00 88.81 101 ASP A CA 1
ATOM 775 C C . ASP A 1 101 ? -6.192 -16.244 6.724 1.00 8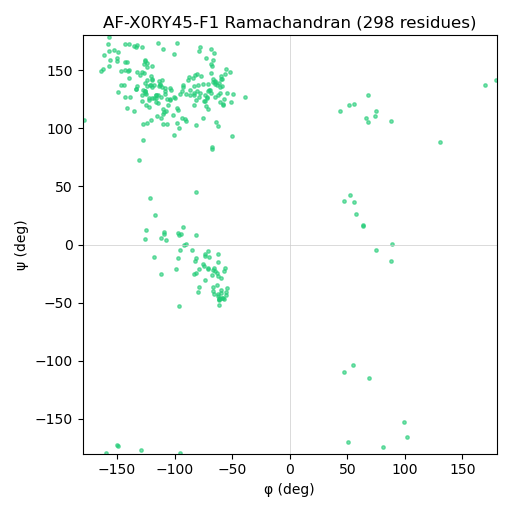8.81 101 ASP A C 1
ATOM 777 O O . ASP A 1 101 ? -7.361 -15.940 6.510 1.00 88.81 101 ASP A O 1
ATOM 781 N N . ILE A 1 102 ? -5.240 -16.010 5.818 1.00 91.75 102 ILE A N 1
ATOM 782 C CA . ILE A 1 102 ? -5.486 -15.414 4.505 1.00 91.75 102 ILE A CA 1
ATOM 783 C C . ILE A 1 102 ? -6.129 -16.456 3.600 1.00 91.75 102 ILE A C 1
ATOM 785 O O . ILE A 1 102 ? -5.671 -17.591 3.544 1.00 91.75 102 ILE A O 1
ATOM 789 N N . GLU A 1 103 ? -7.123 -16.069 2.814 1.00 93.56 103 GLU A N 1
ATOM 790 C CA . GLU A 1 103 ? -7.649 -16.914 1.746 1.00 93.56 103 GLU A CA 1
ATOM 791 C C . GLU A 1 103 ? -7.227 -16.337 0.400 1.00 93.56 103 GLU A C 1
ATOM 793 O O . GLU A 1 103 ? -7.408 -15.148 0.123 1.00 93.56 103 GLU A O 1
ATOM 798 N N . VAL A 1 104 ? -6.662 -17.184 -0.457 1.00 94.06 104 VAL A N 1
ATOM 799 C CA . VAL A 1 104 ? -6.289 -16.789 -1.815 1.00 94.06 104 VAL A CA 1
ATOM 800 C C . VAL A 1 104 ? -7.113 -17.597 -2.800 1.00 94.06 104 VAL A C 1
ATOM 802 O O . VAL A 1 104 ? -7.053 -18.823 -2.821 1.00 94.06 104 VAL A O 1
ATOM 805 N N . ASN A 1 105 ? -7.850 -16.906 -3.661 1.00 92.69 105 ASN A N 1
ATOM 806 C CA . ASN A 1 105 ? -8.561 -17.511 -4.775 1.00 92.69 105 ASN A CA 1
ATOM 807 C C . ASN A 1 105 ? -8.188 -16.775 -6.061 1.00 92.69 105 ASN A C 1
ATOM 809 O O . ASN A 1 105 ? -8.659 -15.665 -6.319 1.00 92.69 105 ASN A O 1
ATOM 813 N N . ASN A 1 106 ? -7.325 -17.394 -6.871 1.00 89.56 106 ASN A N 1
ATOM 814 C CA . ASN A 1 106 ? -6.766 -16.789 -8.077 1.00 89.56 106 ASN A CA 1
ATOM 815 C C . ASN A 1 106 ? -6.076 -15.441 -7.771 1.00 89.56 106 ASN A C 1
ATOM 817 O O . ASN A 1 106 ? -4.979 -15.416 -7.223 1.00 89.56 106 ASN A O 1
ATOM 821 N N . ARG A 1 107 ? -6.735 -14.324 -8.097 1.00 92.56 107 ARG A N 1
ATOM 822 C CA . ARG A 1 107 ? -6.241 -12.949 -7.913 1.00 92.56 107 ARG A CA 1
ATOM 823 C C . ARG A 1 107 ? -6.976 -12.205 -6.804 1.00 92.56 107 ARG A C 1
ATOM 825 O O . ARG A 1 107 ? -6.833 -10.995 -6.684 1.00 92.56 107 ARG A O 1
ATOM 832 N N . THR A 1 108 ? -7.797 -12.903 -6.034 1.00 95.56 108 THR A N 1
ATOM 833 C CA . THR A 1 108 ? -8.487 -12.342 -4.880 1.00 95.56 108 THR A CA 1
ATOM 834 C C . THR A 1 108 ? -7.794 -12.830 -3.622 1.00 95.56 108 THR A C 1
ATOM 836 O O . THR A 1 108 ? -7.624 -14.032 -3.424 1.00 95.56 108 THR A O 1
ATOM 839 N N . VAL A 1 109 ? -7.391 -11.878 -2.790 1.00 95.88 109 VAL A N 1
ATOM 840 C CA . VAL A 1 109 ? -6.814 -12.096 -1.470 1.00 95.88 109 VAL A CA 1
ATOM 841 C C . VAL A 1 109 ? -7.825 -11.585 -0.457 1.00 95.88 109 VAL A C 1
ATOM 843 O O . VAL A 1 109 ? -8.036 -10.376 -0.349 1.00 95.88 109 VAL A O 1
ATOM 846 N N . LYS A 1 110 ? -8.460 -12.495 0.277 1.00 95.06 110 LYS A N 1
ATOM 847 C CA . LYS A 1 110 ? -9.315 -12.155 1.412 1.00 95.06 110 LYS A CA 1
ATOM 848 C C . LYS A 1 110 ? -8.480 -12.219 2.683 1.00 95.06 110 LYS A C 1
ATOM 850 O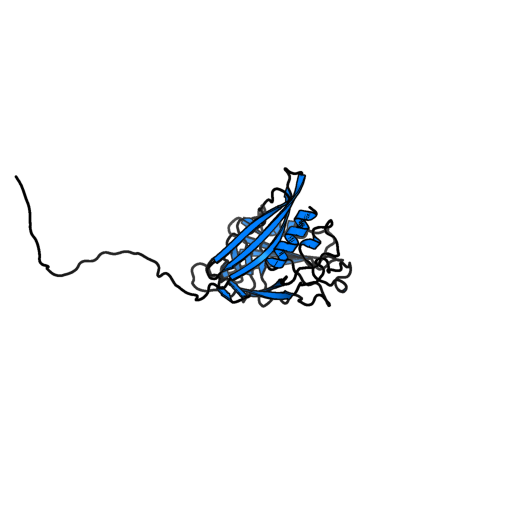 O . LYS A 1 110 ? -7.733 -13.173 2.900 1.00 95.06 110 LYS A O 1
ATOM 855 N N . ARG A 1 111 ? -8.586 -11.179 3.506 1.00 91.94 111 ARG A N 1
ATOM 856 C CA . ARG A 1 111 ? -7.908 -11.096 4.798 1.00 91.94 111 ARG A CA 1
ATOM 857 C C . ARG A 1 111 ? -8.972 -10.861 5.864 1.00 91.94 111 ARG A C 1
ATOM 859 O O . ARG A 1 111 ? -9.495 -9.747 5.925 1.00 91.94 111 ARG A O 1
ATOM 866 N N . PRO A 1 112 ? -9.328 -11.880 6.658 1.00 88.94 112 PRO A N 1
ATOM 867 C CA . PRO A 1 112 ? -10.312 -11.697 7.710 1.00 88.94 112 PRO A CA 1
ATOM 868 C C . PRO A 1 112 ? -9.783 -10.694 8.738 1.00 88.94 112 PRO A C 1
ATOM 870 O O . PRO A 1 112 ? -8.608 -10.722 9.110 1.00 88.94 112 PRO A O 1
ATOM 873 N N . ILE A 1 113 ? -10.656 -9.794 9.183 1.00 95.06 113 ILE A N 1
ATOM 874 C CA . ILE A 1 113 ? -10.378 -8.899 10.304 1.00 95.06 113 ILE A CA 1
ATOM 875 C C . ILE A 1 113 ? -11.267 -9.356 11.450 1.00 95.06 113 ILE A C 1
ATOM 877 O O . ILE A 1 113 ? -12.474 -9.113 11.443 1.00 95.06 113 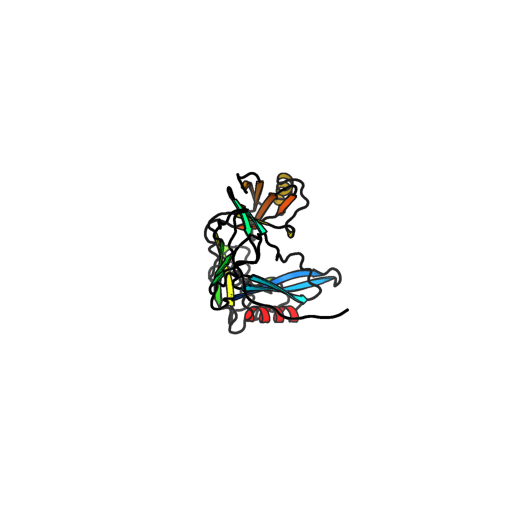ILE A O 1
ATOM 881 N N . TYR A 1 114 ? -10.666 -10.047 12.414 1.00 93.06 114 TYR A N 1
ATOM 882 C CA . TYR A 1 114 ? -11.375 -10.539 13.588 1.00 93.06 114 TYR A CA 1
ATOM 883 C C . TYR A 1 114 ? -11.593 -9.408 14.583 1.00 93.06 114 TYR A C 1
ATOM 885 O O . TYR A 1 114 ? -10.652 -8.686 14.931 1.00 93.06 114 TYR A O 1
ATOM 893 N N . GLU A 1 115 ? -12.829 -9.272 15.048 1.00 94.31 115 GLU A N 1
ATOM 894 C CA . GLU A 1 115 ? -13.161 -8.415 16.176 1.00 94.31 115 GLU A CA 1
ATOM 895 C C . GLU A 1 115 ? -12.495 -8.947 17.451 1.00 94.31 115 GLU A C 1
ATOM 897 O O . GLU A 1 115 ? -12.407 -10.149 17.714 1.00 94.31 115 GLU A O 1
ATOM 902 N N . LYS A 1 116 ? -12.002 -8.029 18.272 1.00 92.25 116 LYS A N 1
ATOM 903 C CA . LYS A 1 116 ? -11.273 -8.357 19.488 1.00 92.25 116 LYS A CA 1
ATOM 904 C C . LYS A 1 116 ? -12.153 -9.130 20.472 1.00 92.25 116 LYS A C 1
ATOM 906 O O . LYS A 1 116 ? -13.218 -8.671 20.872 1.00 92.25 116 LYS A O 1
ATOM 911 N N . ASN A 1 117 ? -11.633 -10.261 20.951 1.00 88.69 117 ASN A N 1
ATOM 912 C CA . ASN A 1 117 ? -12.287 -11.170 21.903 1.00 88.69 117 ASN A CA 1
ATOM 913 C C . ASN A 1 117 ? -13.582 -11.830 21.392 1.00 88.69 117 ASN A C 1
ATOM 915 O O . ASN A 1 117 ? -14.337 -12.373 22.202 1.00 88.69 117 ASN A O 1
ATOM 919 N N . THR A 1 118 ? -13.850 -11.811 20.086 1.00 89.38 118 THR A N 1
ATOM 920 C CA . THR A 1 118 ? -14.991 -12.515 19.491 1.00 89.38 118 THR A CA 1
ATOM 921 C C . THR A 1 118 ? -14.540 -13.308 18.260 1.00 89.38 118 THR A C 1
ATOM 923 O O . THR A 1 118 ? -13.399 -13.206 17.817 1.00 89.38 118 THR A O 1
ATOM 926 N N . ASN A 1 119 ? -15.438 -14.133 17.717 1.00 86.69 119 ASN A N 1
ATOM 927 C CA . ASN A 1 119 ? -15.234 -14.803 16.428 1.00 86.69 119 ASN A CA 1
ATOM 928 C C . ASN A 1 119 ? -15.907 -14.038 15.276 1.00 86.69 119 ASN A C 1
ATOM 930 O O . ASN A 1 119 ? -16.008 -14.565 14.168 1.00 86.69 119 ASN A O 1
ATOM 934 N N . ASN A 1 120 ? -16.413 -12.827 15.535 1.00 90.12 120 ASN A N 1
ATOM 935 C CA . ASN A 1 120 ? -17.013 -12.007 14.494 1.00 90.12 120 ASN A CA 1
ATOM 936 C C . ASN A 1 120 ? -15.910 -11.505 13.565 1.00 90.12 120 ASN A C 1
ATOM 938 O O . ASN A 1 120 ? -14.836 -11.097 14.009 1.00 90.12 120 ASN A O 1
ATOM 942 N N . GLN A 1 121 ? -16.194 -11.527 12.269 1.00 90.56 121 GLN A N 1
ATOM 943 C CA . GLN A 1 121 ? -15.267 -11.089 11.237 1.00 90.56 121 GLN A CA 1
ATOM 944 C C . GLN A 1 121 ? -15.880 -9.946 10.447 1.00 90.56 121 GLN A C 1
ATOM 946 O O . GLN A 1 121 ? -17.084 -9.927 10.196 1.00 90.56 121 GLN A O 1
ATOM 951 N N . LEU A 1 122 ? -15.018 -9.028 10.037 1.00 92.50 122 LEU A N 1
ATOM 952 C CA . LEU A 1 122 ? -15.307 -7.993 9.062 1.00 92.50 122 LEU A CA 1
ATOM 953 C C . LEU A 1 122 ? -14.731 -8.438 7.714 1.00 92.50 122 LEU A C 1
ATOM 955 O O . LEU A 1 122 ? -13.544 -8.770 7.614 1.00 92.50 122 LEU A O 1
ATOM 959 N N . ASP A 1 123 ? -15.565 -8.435 6.673 1.00 91.88 123 ASP A N 1
ATOM 960 C CA . ASP A 1 123 ? -15.135 -8.776 5.318 1.00 91.88 123 ASP A CA 1
ATOM 961 C C . ASP A 1 123 ? -14.236 -7.685 4.706 1.00 91.88 123 ASP A C 1
ATOM 963 O O . ASP A 1 123 ? -14.649 -6.547 4.449 1.00 91.88 123 ASP A O 1
ATOM 967 N N . TYR A 1 124 ? -12.987 -8.062 4.430 1.00 95.06 124 TYR A N 1
ATOM 968 C CA . TYR A 1 124 ? -11.991 -7.235 3.758 1.00 95.06 124 TYR A CA 1
ATOM 969 C C . TYR A 1 124 ? -11.192 -8.071 2.755 1.00 95.06 124 TYR A C 1
ATOM 971 O O . TYR A 1 124 ? -10.641 -9.128 3.077 1.00 95.06 124 TYR A O 1
ATOM 979 N N . GLN A 1 125 ? -11.134 -7.606 1.510 1.00 95.88 125 GLN A N 1
ATOM 980 C CA . GLN A 1 125 ? -10.421 -8.305 0.447 1.00 95.88 125 GLN A CA 1
ATOM 981 C C . GLN A 1 125 ? -9.874 -7.353 -0.610 1.00 95.88 125 GLN A C 1
ATOM 983 O O . GLN A 1 125 ? -10.405 -6.266 -0.831 1.00 95.88 125 GLN A O 1
ATOM 988 N N . THR A 1 126 ? -8.864 -7.824 -1.331 1.00 96.44 126 THR A N 1
ATOM 989 C CA . THR A 1 126 ? -8.324 -7.161 -2.515 1.00 96.44 126 THR A CA 1
ATOM 990 C C . THR A 1 126 ? -8.402 -8.112 -3.696 1.00 96.44 126 THR A C 1
ATOM 992 O O . THR A 1 126 ? -7.898 -9.231 -3.635 1.00 96.44 126 THR A O 1
ATOM 995 N N . THR A 1 127 ? -9.024 -7.677 -4.788 1.00 96.25 127 THR A N 1
ATOM 996 C CA . THR A 1 127 ? -8.993 -8.381 -6.075 1.00 96.25 127 THR A CA 1
ATOM 997 C C . THR A 1 127 ? -8.093 -7.635 -7.042 1.00 96.25 127 THR A C 1
ATOM 999 O O . THR A 1 127 ? -8.311 -6.460 -7.310 1.00 96.25 127 THR A O 1
ATOM 1002 N N . TYR A 1 128 ? -7.105 -8.313 -7.610 1.00 95.38 128 TYR A N 1
ATOM 1003 C CA . TYR A 1 128 ? -6.191 -7.711 -8.572 1.00 95.38 128 TYR A CA 1
ATOM 1004 C C . TYR A 1 128 ? -6.733 -7.877 -9.995 1.00 95.38 128 TYR A C 1
ATOM 1006 O O . TYR A 1 128 ? -6.711 -8.971 -10.572 1.00 95.38 128 TYR A O 1
ATOM 1014 N N . LYS A 1 129 ? -7.228 -6.779 -10.578 1.00 94.94 129 LYS A N 1
ATOM 1015 C CA . LYS A 1 129 ? -7.466 -6.700 -12.027 1.00 94.94 129 LYS A CA 1
ATOM 1016 C C . LYS A 1 129 ? -6.112 -6.721 -12.741 1.00 94.94 129 LYS A C 1
ATOM 1018 O O . LYS A 1 129 ? -5.097 -6.354 -12.161 1.00 94.94 129 LYS A O 1
ATOM 1023 N N . THR A 1 130 ? -6.082 -7.182 -13.987 1.00 93.88 130 THR A N 1
ATOM 1024 C CA . THR A 1 130 ? -4.826 -7.349 -14.732 1.00 93.88 130 THR A CA 1
ATOM 1025 C C . THR A 1 130 ? -4.818 -6.532 -16.005 1.00 93.88 130 THR A C 1
ATOM 1027 O O . THR A 1 130 ? -5.787 -6.591 -16.763 1.00 93.88 130 THR A O 1
ATOM 1030 N N . LEU A 1 131 ? -3.692 -5.886 -16.284 1.00 93.81 131 LEU A N 1
ATOM 1031 C CA . LEU A 1 131 ? -3.383 -5.276 -17.572 1.00 93.81 131 LEU A CA 1
ATOM 1032 C C . LEU A 1 131 ? -2.164 -5.984 -18.176 1.00 93.81 131 LEU A C 1
ATOM 1034 O O . LEU A 1 131 ? -1.149 -6.154 -17.503 1.00 93.81 131 LEU A O 1
ATOM 1038 N N . ASN A 1 132 ? -2.266 -6.424 -19.432 1.00 94.31 132 ASN A N 1
ATOM 1039 C CA . ASN A 1 132 ? -1.125 -6.999 -20.144 1.00 94.31 132 ASN A CA 1
ATOM 1040 C C . ASN A 1 132 ? -0.163 -5.876 -20.539 1.00 94.31 132 ASN A C 1
ATOM 1042 O O . ASN A 1 132 ? -0.567 -4.941 -21.227 1.00 94.31 132 ASN A O 1
ATOM 1046 N N . LEU A 1 133 ? 1.090 -5.988 -20.108 1.00 93.56 133 LEU A N 1
ATOM 1047 C CA . LEU A 1 133 ? 2.131 -5.006 -20.387 1.00 93.56 133 LEU A CA 1
ATOM 1048 C C . LEU A 1 133 ? 3.004 -5.387 -21.585 1.00 93.56 133 LEU A C 1
ATOM 1050 O O . LEU A 1 133 ? 3.765 -4.551 -22.051 1.00 93.56 133 LEU A O 1
ATOM 1054 N N . SER A 1 134 ? 2.909 -6.619 -22.089 1.00 95.12 134 SER A N 1
ATOM 1055 C CA . SER A 1 134 ? 3.806 -7.152 -23.124 1.00 95.12 134 SER A CA 1
ATOM 1056 C C . SER A 1 134 ? 3.914 -6.217 -24.336 1.00 95.12 134 SER A C 1
ATOM 1058 O O . SER A 1 134 ? 2.911 -5.893 -24.972 1.00 95.12 134 SER A O 1
ATOM 1060 N N . GLY A 1 135 ? 5.136 -5.789 -24.662 1.00 92.38 135 GLY A N 1
ATOM 1061 C CA . GLY A 1 135 ? 5.431 -4.880 -25.773 1.00 92.38 135 GLY A CA 1
ATOM 1062 C C . GLY A 1 135 ? 5.058 -3.411 -25.538 1.00 92.38 135 GLY A C 1
ATOM 1063 O O . GLY A 1 135 ? 5.382 -2.570 -26.376 1.00 92.38 135 GLY A O 1
ATOM 1064 N N . LEU A 1 136 ? 4.412 -3.071 -24.419 1.00 91.00 136 LEU A N 1
ATOM 1065 C CA . LEU A 1 136 ? 4.148 -1.684 -24.046 1.00 91.00 136 LEU A CA 1
ATOM 1066 C C . LEU A 1 136 ? 5.419 -1.039 -23.495 1.00 91.00 136 LEU A C 1
ATOM 1068 O O . LEU A 1 136 ? 6.217 -1.680 -22.809 1.00 91.00 136 LEU A O 1
ATOM 1072 N N . HIS A 1 137 ? 5.594 0.250 -23.778 1.00 88.81 137 HIS A N 1
ATOM 1073 C CA . HIS A 1 137 ? 6.707 1.015 -23.228 1.00 88.81 137 HIS A CA 1
ATOM 1074 C C . HIS A 1 137 ? 6.491 1.259 -21.732 1.00 88.81 137 HIS A C 1
ATOM 1076 O O . HIS A 1 137 ? 5.413 1.696 -21.310 1.00 88.81 137 HIS A O 1
ATOM 1082 N N . ALA A 1 138 ? 7.526 1.009 -20.934 1.00 82.50 138 ALA A N 1
ATOM 1083 C CA . ALA A 1 138 ? 7.432 1.046 -19.477 1.00 82.50 138 ALA A CA 1
ATOM 1084 C C . ALA A 1 138 ? 7.337 2.463 -18.881 1.00 82.50 138 ALA A C 1
ATOM 1086 O O . ALA A 1 138 ? 7.027 2.637 -17.707 1.00 82.50 138 ALA A O 1
ATOM 1087 N N . ASN A 1 139 ? 7.525 3.478 -19.716 1.00 74.88 139 ASN A N 1
ATOM 1088 C CA . ASN A 1 139 ? 7.365 4.898 -19.422 1.00 74.88 139 ASN A CA 1
ATOM 1089 C C . ASN A 1 139 ? 6.251 5.535 -20.280 1.00 74.88 139 ASN A C 1
ATOM 1091 O O . ASN A 1 139 ? 6.300 6.727 -20.572 1.00 74.88 139 ASN A O 1
ATOM 1095 N N . SER A 1 140 ? 5.277 4.743 -20.739 1.00 79.00 140 SER A N 1
ATOM 1096 C CA . SER A 1 140 ? 4.174 5.223 -21.590 1.00 79.00 140 SER A CA 1
ATOM 1097 C C . SER A 1 140 ? 3.273 6.270 -20.923 1.00 79.00 140 SER A C 1
ATOM 1099 O O . SER A 1 140 ? 2.427 6.851 -21.600 1.00 79.00 140 SER A O 1
ATOM 1101 N N . TYR A 1 141 ? 3.446 6.521 -19.622 1.00 83.69 141 TYR A N 1
ATOM 1102 C CA . TYR A 1 141 ? 2.829 7.638 -18.922 1.00 83.69 141 TYR A CA 1
ATOM 1103 C C . TYR A 1 141 ? 3.215 8.989 -19.539 1.00 83.69 141 TYR A C 1
ATOM 1105 O O . TYR A 1 141 ? 4.381 9.387 -19.570 1.00 83.69 141 TYR A O 1
ATOM 1113 N N . VAL A 1 142 ? 2.199 9.725 -19.978 1.00 78.12 142 VAL A N 1
ATOM 1114 C CA . VAL A 1 142 ? 2.322 11.096 -20.458 1.00 78.12 142 VAL A CA 1
ATOM 1115 C C . VAL A 1 142 ? 1.951 12.038 -19.321 1.00 78.12 142 VAL A C 1
ATOM 1117 O O . VAL A 1 142 ? 0.778 12.218 -18.990 1.00 78.12 142 VAL A O 1
ATOM 1120 N N . ALA A 1 143 ? 2.971 12.657 -18.727 1.00 76.50 143 ALA A N 1
ATOM 1121 C CA . ALA A 1 143 ? 2.777 13.692 -17.723 1.00 76.50 143 ALA A CA 1
ATOM 1122 C C . ALA A 1 143 ? 2.127 14.941 -18.347 1.00 76.50 143 ALA A C 1
ATOM 1124 O O . ALA A 1 143 ? 2.476 15.368 -19.448 1.00 76.50 143 ALA A O 1
ATOM 1125 N N . SER A 1 144 ? 1.197 15.558 -17.620 1.00 73.75 144 SER A N 1
ATOM 1126 C CA . SER A 1 144 ? 0.555 16.818 -18.005 1.00 73.75 144 SER A CA 1
ATOM 1127 C C . SER A 1 144 ? 0.240 17.645 -16.765 1.00 73.75 144 SER A C 1
ATOM 1129 O O . SER A 1 144 ? -0.040 17.084 -15.710 1.00 73.75 144 SER A O 1
ATOM 1131 N N . THR A 1 145 ? 0.246 18.972 -16.869 1.00 67.69 145 THR A N 1
ATOM 1132 C CA . THR A 1 145 ? -0.220 19.849 -15.781 1.00 67.69 145 THR A CA 1
ATOM 1133 C C . THR A 1 145 ? -1.745 19.881 -15.668 1.00 67.69 145 THR A C 1
ATOM 1135 O O . THR A 1 145 ? -2.271 20.271 -14.636 1.00 67.69 145 THR A O 1
ATOM 1138 N N . ASN A 1 146 ? -2.468 19.432 -16.699 1.00 71.06 146 ASN A N 1
ATOM 1139 C CA . ASN A 1 146 ? -3.911 19.222 -16.642 1.00 71.06 146 ASN A CA 1
ATOM 1140 C C . ASN A 1 146 ? -4.187 17.738 -16.383 1.00 71.06 146 ASN A C 1
ATOM 1142 O O . ASN A 1 146 ? -3.844 16.902 -17.219 1.00 71.06 146 ASN A O 1
ATOM 1146 N N . VAL A 1 147 ? -4.815 17.422 -15.248 1.00 68.00 147 VAL A N 1
ATOM 1147 C CA . VAL A 1 147 ? -5.117 16.043 -14.826 1.00 68.00 147 VAL A CA 1
ATOM 1148 C C . VAL A 1 147 ? -5.894 15.275 -15.902 1.00 68.00 147 VAL A C 1
ATOM 1150 O O . VAL A 1 147 ? -5.555 14.134 -16.185 1.00 68.00 147 VAL A O 1
ATOM 1153 N N . ASN A 1 148 ? -6.820 15.930 -16.611 1.00 72.44 148 ASN A N 1
ATOM 1154 C CA . ASN A 1 148 ? -7.625 15.304 -17.672 1.00 72.44 148 ASN A CA 1
ATOM 1155 C C . ASN A 1 148 ? -6.835 14.958 -18.946 1.00 72.44 148 ASN A C 1
ATOM 1157 O O . ASN A 1 148 ? -7.360 14.304 -19.842 1.00 72.44 148 ASN A O 1
ATOM 1161 N N . ASN A 1 149 ? -5.599 15.444 -19.062 1.00 75.62 149 ASN A N 1
ATOM 1162 C CA . ASN A 1 149 ? -4.726 15.206 -20.211 1.00 75.62 149 ASN A CA 1
ATOM 1163 C C . ASN A 1 149 ? -3.587 14.232 -19.879 1.00 75.62 149 ASN A C 1
ATOM 1165 O O . ASN A 1 149 ? -2.702 14.025 -20.712 1.00 75.62 149 ASN A O 1
ATOM 1169 N N . ARG A 1 150 ? -3.575 13.678 -18.663 1.00 80.62 150 ARG A N 1
ATOM 1170 C CA . ARG A 1 150 ? -2.662 12.610 -18.263 1.00 80.62 150 ARG A CA 1
ATOM 1171 C C . ARG A 1 150 ? -3.241 11.283 -18.714 1.00 80.62 150 ARG A C 1
ATOM 1173 O O . ARG A 1 150 ? -4.430 11.040 -18.566 1.00 80.62 150 ARG A O 1
ATOM 1180 N N . TYR A 1 151 ? -2.397 10.429 -19.266 1.00 83.31 151 TYR A N 1
ATOM 1181 C CA . TYR A 1 151 ? -2.794 9.084 -19.663 1.00 83.31 151 TYR A CA 1
ATOM 1182 C C . TYR A 1 151 ? -1.564 8.188 -19.749 1.00 83.31 151 TYR A C 1
ATOM 1184 O O . TYR A 1 151 ? -0.426 8.652 -19.643 1.00 83.31 151 TYR A O 1
ATOM 1192 N N . GLY A 1 152 ? -1.789 6.897 -19.957 1.00 86.81 152 GLY A N 1
ATOM 1193 C CA . GLY A 1 152 ? -0.730 5.906 -20.070 1.00 86.81 152 GLY A CA 1
ATOM 1194 C C . GLY A 1 152 ? -0.560 5.089 -18.796 1.00 86.81 152 GLY A C 1
ATOM 1195 O O . GLY A 1 152 ? -1.433 5.044 -17.930 1.00 86.81 152 GLY A O 1
ATOM 1196 N N . ILE A 1 153 ? 0.563 4.384 -18.719 1.00 88.25 153 ILE A N 1
ATOM 1197 C CA . ILE A 1 153 ? 0.851 3.448 -17.636 1.00 88.25 153 ILE A CA 1
ATOM 1198 C C . ILE A 1 153 ? 1.959 4.041 -16.784 1.00 88.25 153 ILE A C 1
ATOM 1200 O O . ILE A 1 153 ? 3.072 4.234 -17.280 1.00 88.25 153 ILE A O 1
ATOM 1204 N N . ILE A 1 154 ? 1.644 4.327 -15.521 1.00 88.12 154 ILE A N 1
ATOM 1205 C CA . ILE A 1 154 ? 2.652 4.717 -14.539 1.00 88.12 154 ILE A CA 1
ATOM 1206 C C . ILE A 1 154 ? 3.230 3.450 -13.911 1.00 88.12 154 ILE A C 1
ATOM 1208 O O . ILE A 1 154 ? 2.498 2.553 -13.497 1.00 88.12 154 ILE A O 1
ATOM 1212 N N . THR A 1 155 ? 4.551 3.350 -13.900 1.00 87.94 155 THR A N 1
ATOM 1213 C CA . THR A 1 155 ? 5.299 2.229 -13.329 1.00 87.94 155 THR A CA 1
ATOM 1214 C C . THR A 1 155 ? 6.344 2.767 -12.364 1.00 87.94 155 THR A C 1
ATOM 1216 O O . THR A 1 155 ? 6.641 3.964 -12.352 1.00 87.94 155 THR A O 1
ATOM 1219 N N . ASP A 1 156 ? 6.973 1.880 -11.598 1.00 82.25 156 ASP A N 1
ATOM 1220 C CA . ASP A 1 156 ? 8.098 2.265 -10.748 1.00 82.25 156 ASP A CA 1
ATOM 1221 C C . ASP A 1 156 ? 9.263 2.914 -11.522 1.00 82.25 156 ASP A C 1
ATOM 1223 O O . ASP A 1 156 ? 10.003 3.704 -10.938 1.00 82.25 156 ASP A O 1
ATOM 1227 N N . LEU A 1 157 ? 9.403 2.676 -12.840 1.00 82.12 157 LEU A N 1
ATOM 1228 C CA . LEU A 1 157 ? 10.429 3.346 -13.657 1.00 82.12 157 LEU A CA 1
ATOM 1229 C C . LEU A 1 157 ? 10.233 4.849 -13.776 1.00 82.12 157 LEU A C 1
ATOM 1231 O O . LEU A 1 157 ? 11.200 5.567 -14.017 1.00 82.12 157 LEU A O 1
ATOM 1235 N N . ASN A 1 158 ? 9.015 5.354 -13.574 1.00 80.50 158 ASN A N 1
ATOM 1236 C CA . ASN A 1 158 ? 8.771 6.791 -13.590 1.00 80.50 158 ASN A CA 1
ATOM 1237 C C . ASN A 1 158 ? 9.531 7.536 -12.478 1.00 80.50 158 ASN A C 1
ATOM 1239 O O . ASN A 1 158 ? 9.696 8.750 -12.578 1.00 80.50 158 ASN A O 1
ATOM 1243 N N . ASN A 1 159 ? 10.045 6.822 -11.470 1.00 79.75 159 ASN A N 1
ATOM 1244 C CA . ASN A 1 159 ? 10.889 7.375 -10.411 1.00 79.75 159 ASN A CA 1
ATOM 1245 C C . ASN A 1 159 ? 12.387 7.455 -10.785 1.00 79.75 159 ASN A C 1
ATOM 1247 O O . ASN A 1 159 ? 13.177 7.979 -10.000 1.00 79.75 159 ASN A O 1
ATOM 1251 N N . TYR A 1 160 ? 12.790 6.951 -11.958 1.00 82.19 160 TYR A N 1
ATOM 1252 C CA . TYR A 1 160 ? 14.190 6.746 -12.352 1.00 82.19 160 TYR A CA 1
ATOM 1253 C C . TYR A 1 160 ? 14.489 7.405 -13.712 1.00 82.19 160 TYR A C 1
ATOM 1255 O O . TYR A 1 160 ? 14.353 6.801 -14.775 1.00 82.19 160 TYR A O 1
ATOM 1263 N N . SER A 1 161 ? 14.909 8.672 -13.683 1.00 80.12 161 SER A N 1
ATOM 1264 C CA . SER A 1 161 ? 15.102 9.528 -14.864 1.00 80.12 161 SER A CA 1
ATOM 1265 C C . SER A 1 161 ? 16.209 9.102 -15.836 1.00 80.12 161 SER A C 1
ATOM 1267 O O . SER A 1 161 ? 16.209 9.564 -16.975 1.00 80.12 161 SER A O 1
ATOM 1269 N N . GLU A 1 162 ? 17.174 8.288 -15.405 1.00 83.75 162 GLU A N 1
ATOM 1270 C CA . GLU A 1 162 ? 18.304 7.862 -16.253 1.00 83.75 162 GLU A CA 1
ATOM 1271 C C . GLU A 1 162 ? 17.953 6.692 -17.189 1.00 83.75 162 GLU A C 1
ATOM 1273 O O . GLU A 1 162 ? 18.697 6.394 -18.126 1.00 83.75 162 GLU A O 1
ATOM 1278 N N . ILE A 1 163 ? 16.797 6.054 -16.983 1.00 82.88 163 ILE A N 1
ATOM 1279 C CA . ILE A 1 163 ? 16.363 4.894 -17.762 1.00 82.88 163 ILE A CA 1
ATOM 1280 C C . ILE A 1 163 ? 15.765 5.353 -19.107 1.00 82.88 163 ILE A C 1
ATOM 1282 O O . ILE A 1 163 ? 14.922 6.256 -19.130 1.00 82.88 163 ILE A O 1
ATOM 1286 N N . PRO A 1 164 ? 16.153 4.747 -20.249 1.00 82.75 164 PRO A N 1
ATOM 1287 C CA . PRO A 1 164 ? 15.666 5.154 -21.560 1.00 82.75 164 PRO A CA 1
ATOM 1288 C C . PRO A 1 164 ? 14.152 5.049 -21.712 1.00 82.75 164 PRO A C 1
ATOM 1290 O O . PRO A 1 164 ? 13.499 4.109 -21.264 1.00 82.75 164 PRO A O 1
ATOM 1293 N N . THR A 1 165 ? 13.604 5.987 -22.475 1.00 74.88 165 THR A N 1
ATOM 1294 C CA . THR A 1 165 ? 12.163 6.166 -22.676 1.00 74.88 165 THR A CA 1
ATOM 1295 C C . THR A 1 165 ? 11.535 5.231 -23.715 1.00 74.88 165 THR A C 1
ATOM 1297 O O . THR A 1 165 ? 10.389 5.422 -24.121 1.00 74.88 165 THR A O 1
ATOM 1300 N N . ASN A 1 166 ? 12.289 4.252 -24.205 1.00 81.06 166 ASN A N 1
ATOM 1301 C CA . ASN A 1 166 ? 11.875 3.325 -25.256 1.00 81.06 166 ASN A CA 1
ATOM 1302 C C . ASN A 1 166 ? 12.009 1.855 -24.840 1.00 81.06 166 ASN A C 1
ATOM 1304 O O . ASN A 1 166 ? 11.946 0.971 -25.695 1.00 81.06 166 ASN A O 1
ATOM 1308 N N . VAL A 1 167 ? 12.221 1.584 -23.551 1.00 88.62 167 VAL A N 1
ATOM 1309 C CA . VAL A 1 167 ? 12.264 0.214 -23.040 1.00 88.62 167 VAL A CA 1
ATOM 1310 C C . VAL A 1 167 ? 10.847 -0.361 -23.012 1.00 88.62 167 VAL A C 1
ATOM 1312 O O . VAL A 1 167 ? 9.911 0.264 -22.508 1.00 88.62 167 VAL A O 1
ATOM 1315 N N . ALA A 1 168 ? 10.684 -1.547 -23.592 1.00 92.81 168 ALA A N 1
ATOM 1316 C CA . ALA A 1 168 ? 9.403 -2.232 -23.692 1.00 92.81 168 ALA A CA 1
ATOM 1317 C C . ALA A 1 168 ? 9.395 -3.472 -22.801 1.00 92.81 168 ALA A C 1
ATOM 1319 O O . ALA A 1 168 ? 10.394 -4.187 -22.718 1.00 92.81 168 ALA A O 1
ATOM 1320 N N . PHE A 1 169 ? 8.257 -3.731 -22.165 1.00 94.75 169 PHE A N 1
ATOM 1321 C CA . PHE A 1 169 ? 8.086 -4.910 -21.329 1.00 94.75 169 PHE A CA 1
ATOM 1322 C C . PHE A 1 169 ? 8.156 -6.208 -22.154 1.00 94.75 169 PHE A C 1
ATOM 1324 O O . PHE A 1 169 ? 7.592 -6.263 -23.256 1.00 94.75 169 PHE A O 1
ATOM 1331 N N . PRO A 1 170 ? 8.801 -7.266 -21.631 1.00 96.94 170 PRO A N 1
ATOM 1332 C CA . PRO A 1 170 ? 8.855 -8.565 -22.291 1.00 96.94 170 PRO A CA 1
ATOM 1333 C C . PRO A 1 170 ? 7.487 -9.264 -22.333 1.00 96.94 170 PRO A C 1
ATOM 1335 O O . PRO A 1 170 ? 6.516 -8.868 -21.685 1.00 96.94 170 PRO A O 1
ATOM 1338 N N . GLU A 1 171 ? 7.407 -10.335 -23.123 1.00 97.38 171 GLU A N 1
ATOM 1339 C CA . GLU A 1 171 ? 6.217 -11.184 -23.180 1.00 97.38 171 GLU A CA 1
ATOM 1340 C C . GLU A 1 171 ? 5.915 -11.803 -21.807 1.00 97.38 171 GLU A C 1
ATOM 1342 O O . GLU A 1 171 ? 6.804 -12.298 -21.117 1.00 97.38 171 GLU A O 1
ATOM 1347 N N . GLY A 1 172 ? 4.641 -11.776 -21.411 1.00 95.38 172 GLY A N 1
ATOM 1348 C CA . GLY A 1 172 ? 4.187 -12.306 -20.125 1.00 95.38 172 GLY A CA 1
ATOM 1349 C C . GLY A 1 172 ? 4.230 -11.298 -18.974 1.00 95.38 172 GLY A C 1
ATOM 1350 O O . GLY A 1 172 ? 3.838 -11.644 -17.860 1.00 95.38 172 GLY A O 1
ATOM 1351 N N . SER A 1 173 ? 4.646 -10.052 -19.215 1.00 97.19 173 SER A N 1
ATOM 1352 C CA . SER A 1 173 ? 4.554 -8.970 -18.231 1.00 97.19 173 SER A CA 1
ATOM 1353 C C . SER A 1 173 ? 3.101 -8.572 -17.953 1.00 97.19 173 SER A C 1
ATOM 1355 O O . SER A 1 173 ? 2.321 -8.304 -18.871 1.00 97.19 173 SER A O 1
ATOM 1357 N N . VAL A 1 174 ? 2.739 -8.504 -16.670 1.00 96.06 174 VAL A N 1
ATOM 1358 C CA . VAL A 1 174 ? 1.382 -8.184 -16.207 1.00 96.06 174 VAL A CA 1
ATOM 1359 C C . VAL A 1 174 ? 1.439 -7.147 -15.094 1.00 96.06 174 VAL A C 1
ATOM 1361 O O . VAL A 1 174 ? 2.200 -7.291 -14.143 1.00 96.06 174 VAL A O 1
ATOM 1364 N N . CYS A 1 175 ? 0.581 -6.140 -15.202 1.00 95.50 175 CYS A N 1
ATOM 1365 C CA . CYS A 1 175 ? 0.277 -5.182 -14.148 1.00 95.50 175 CYS A CA 1
ATOM 1366 C C . CYS A 1 175 ? -0.933 -5.650 -13.337 1.00 95.50 175 CYS A C 1
ATOM 1368 O O . CYS A 1 175 ? -1.921 -6.115 -13.913 1.00 95.50 175 CYS A O 1
ATOM 1370 N N . TYR A 1 176 ? -0.853 -5.515 -12.014 1.00 96.06 176 TYR A N 1
ATOM 1371 C CA . TYR A 1 176 ? -1.906 -5.845 -11.062 1.00 96.06 176 TYR A CA 1
ATOM 1372 C C . TYR A 1 176 ? -2.501 -4.573 -10.461 1.00 96.06 176 TYR A C 1
ATOM 1374 O O . TYR A 1 176 ? -1.857 -3.872 -9.692 1.00 96.06 176 TYR A O 1
ATOM 1382 N N . ILE A 1 177 ? -3.770 -4.317 -10.762 1.00 95.19 177 ILE A N 1
ATOM 1383 C CA . ILE A 1 177 ? -4.497 -3.128 -10.319 1.00 95.19 177 ILE A CA 1
ATOM 1384 C C . ILE A 1 177 ? -5.388 -3.533 -9.132 1.00 95.19 177 ILE A C 1
ATOM 1386 O O . ILE A 1 177 ? -6.330 -4.315 -9.329 1.00 95.19 177 ILE A O 1
ATOM 1390 N N . PRO A 1 178 ? -5.101 -3.072 -7.900 1.00 95.06 178 PRO A N 1
ATOM 1391 C CA . PRO A 1 178 ? -5.819 -3.506 -6.706 1.00 95.06 178 PRO A CA 1
ATOM 1392 C C . PRO A 1 178 ? -7.229 -2.909 -6.633 1.00 95.06 178 PRO A C 1
ATOM 1394 O O . PRO A 1 178 ? -7.418 -1.696 -6.594 1.00 95.06 178 PRO A O 1
ATOM 1397 N N . VAL A 1 179 ? -8.231 -3.778 -6.533 1.00 95.75 179 VAL A N 1
ATOM 1398 C CA . VAL A 1 179 ? -9.620 -3.429 -6.218 1.00 95.75 179 VAL A CA 1
ATOM 1399 C C . VAL A 1 179 ? -9.899 -3.869 -4.791 1.00 95.75 179 VAL A C 1
ATOM 1401 O O . VAL A 1 179 ? -10.048 -5.062 -4.522 1.00 95.75 179 VAL A O 1
ATOM 1404 N N . VAL A 1 180 ? -9.923 -2.911 -3.872 1.00 95.81 180 VAL A N 1
ATOM 1405 C CA . VAL A 1 180 ? -10.162 -3.158 -2.450 1.00 95.81 180 VAL A CA 1
ATOM 1406 C C . VAL A 1 180 ? -11.662 -3.153 -2.204 1.00 95.81 180 VAL A C 1
ATOM 1408 O O . VAL A 1 180 ? -12.361 -2.251 -2.659 1.00 95.81 180 VAL A O 1
ATOM 1411 N N . THR A 1 181 ? -12.157 -4.150 -1.479 1.00 96.62 181 THR A N 1
ATOM 1412 C CA . THR A 1 181 ? -13.550 -4.240 -1.046 1.00 96.62 181 THR A CA 1
ATOM 1413 C C . THR A 1 181 ? -13.607 -4.412 0.464 1.00 96.62 181 THR A C 1
ATOM 1415 O O . THR A 1 181 ? -12.941 -5.292 1.013 1.00 96.62 181 THR A O 1
ATOM 1418 N N . SER A 1 182 ? -14.424 -3.598 1.131 1.00 96.44 182 SER A N 1
ATOM 1419 C CA . SER A 1 182 ? -14.689 -3.727 2.562 1.00 96.44 182 SER A CA 1
ATOM 1420 C C . SER A 1 182 ? -16.153 -3.481 2.914 1.00 96.44 182 SER A C 1
ATOM 1422 O O . SER A 1 182 ? -16.809 -2.605 2.348 1.00 96.44 182 SER A O 1
ATOM 1424 N N . GLU A 1 183 ? -16.675 -4.227 3.887 1.00 94.88 183 GLU A N 1
ATOM 1425 C CA . GLU A 1 183 ? -18.032 -4.022 4.410 1.00 94.88 183 GLU A CA 1
ATOM 1426 C C . GLU A 1 183 ? -18.197 -2.733 5.242 1.00 94.88 183 GLU A C 1
ATOM 1428 O O . GLU A 1 183 ? -19.321 -2.236 5.395 1.00 94.88 183 GLU A O 1
ATOM 1433 N N . ARG A 1 184 ? -17.097 -2.163 5.757 1.00 94.69 184 ARG A N 1
ATOM 1434 C CA . ARG A 1 184 ? -17.082 -0.968 6.617 1.00 94.69 184 ARG A CA 1
ATOM 1435 C C . ARG A 1 184 ? -15.898 -0.068 6.284 1.00 94.69 184 ARG A C 1
ATOM 1437 O O . ARG A 1 184 ? -14.889 -0.523 5.763 1.00 94.69 184 ARG A O 1
ATOM 1444 N N . SER A 1 185 ? -16.022 1.211 6.626 1.00 95.75 185 SER A N 1
ATOM 1445 C CA . SER A 1 185 ? -14.865 2.101 6.632 1.00 95.75 185 SER A CA 1
ATOM 1446 C C . SER A 1 185 ? -14.065 1.870 7.908 1.00 95.75 185 SER A C 1
ATOM 1448 O O . SER A 1 185 ? -14.667 1.765 8.977 1.00 95.75 185 SER A O 1
ATOM 1450 N N . PHE A 1 186 ? -12.739 1.820 7.820 1.00 97.19 186 PHE A N 1
ATOM 1451 C CA . PHE A 1 186 ? -11.886 1.594 8.984 1.00 97.19 186 PHE A CA 1
ATOM 1452 C C . PHE A 1 186 ? -10.517 2.266 8.863 1.00 97.19 186 PHE A C 1
ATOM 1454 O O . PHE A 1 186 ? -10.047 2.584 7.771 1.00 97.19 186 PHE A O 1
ATOM 1461 N N . LEU A 1 187 ? -9.868 2.449 10.011 1.00 97.62 187 LEU A N 1
ATOM 1462 C CA . LEU A 1 187 ? -8.484 2.887 10.149 1.00 97.62 187 LEU A CA 1
ATOM 1463 C C . LEU A 1 187 ? -7.601 1.696 10.509 1.00 97.62 187 LEU A C 1
ATOM 1465 O O . LEU A 1 187 ? -7.957 0.917 11.389 1.00 97.62 187 LEU A O 1
ATOM 1469 N N . ALA A 1 188 ? -6.446 1.566 9.857 1.00 96.69 188 ALA A N 1
ATOM 1470 C CA . ALA A 1 188 ? -5.486 0.496 10.106 1.00 96.69 188 ALA A CA 1
ATOM 1471 C C . ALA A 1 188 ? -4.069 1.032 10.347 1.00 96.69 188 ALA A C 1
ATOM 1473 O O . ALA A 1 188 ? -3.484 1.694 9.485 1.00 96.69 188 ALA A O 1
ATOM 1474 N N . PHE A 1 189 ? -3.483 0.683 11.491 1.00 96.31 189 PHE A N 1
ATOM 1475 C CA . PHE A 1 189 ? -2.169 1.165 11.933 1.00 96.31 189 PHE A CA 1
ATOM 1476 C C . PHE A 1 189 ? -1.443 0.118 12.783 1.00 96.31 189 PHE A C 1
ATOM 1478 O O . PHE A 1 189 ? -2.039 -0.855 13.241 1.00 96.31 189 PHE A O 1
ATOM 1485 N N . ASN A 1 190 ? -0.146 0.306 13.003 1.00 95.00 190 ASN A N 1
ATOM 1486 C CA . ASN A 1 190 ? 0.638 -0.473 13.961 1.00 95.00 190 ASN A CA 1
ATOM 1487 C C . ASN A 1 190 ? 1.792 0.343 14.544 1.00 95.00 190 ASN A C 1
ATOM 1489 O O . ASN A 1 190 ? 1.899 1.542 14.303 1.00 95.00 190 ASN A O 1
ATOM 1493 N N . ASP A 1 191 ? 2.670 -0.304 15.308 1.00 92.62 191 ASP A N 1
ATOM 1494 C CA . ASP A 1 191 ? 3.745 0.366 16.044 1.00 92.62 191 ASP A CA 1
ATOM 1495 C C . ASP A 1 191 ? 4.724 1.142 15.156 1.00 92.62 191 ASP A C 1
ATOM 1497 O O . ASP A 1 191 ? 5.237 2.175 15.584 1.00 92.62 191 ASP A O 1
ATOM 1501 N N . LYS A 1 192 ? 4.929 0.728 13.896 1.00 91.31 192 LYS A N 1
ATOM 1502 C CA . LYS A 1 192 ? 5.738 1.499 12.932 1.00 91.31 192 LYS A CA 1
ATOM 1503 C C . LYS A 1 192 ? 5.083 2.834 12.558 1.00 91.31 192 LYS A C 1
ATOM 1505 O O . LYS A 1 192 ? 5.772 3.745 12.116 1.00 91.31 192 LYS A O 1
ATOM 1510 N N . ASN A 1 193 ? 3.769 2.959 12.735 1.00 93.19 193 ASN A N 1
ATOM 1511 C CA . ASN A 1 193 ? 3.018 4.184 12.478 1.00 93.19 193 ASN A CA 1
ATOM 1512 C C . ASN A 1 193 ? 2.912 5.110 13.697 1.00 93.19 193 ASN A C 1
ATOM 1514 O O . ASN A 1 193 ? 2.278 6.163 13.603 1.00 93.19 193 ASN A O 1
ATOM 1518 N N . LYS A 1 194 ? 3.495 4.729 14.840 1.00 95.06 194 LYS A N 1
ATOM 1519 C CA . LYS A 1 194 ? 3.491 5.561 16.039 1.00 95.06 194 LYS A CA 1
ATOM 1520 C C . LYS A 1 194 ? 4.185 6.891 15.756 1.00 95.06 194 LYS A C 1
ATOM 1522 O O . LYS A 1 194 ? 5.301 6.939 15.243 1.00 95.06 194 LYS A O 1
ATOM 1527 N N . THR A 1 195 ? 3.525 7.975 16.132 1.00 95.31 195 THR A N 1
ATOM 1528 C CA . THR A 1 195 ? 4.049 9.334 16.007 1.00 95.31 195 THR A CA 1
ATOM 1529 C C . THR A 1 195 ? 4.658 9.813 17.326 1.00 95.31 195 THR A C 1
ATOM 1531 O O . THR A 1 195 ? 4.562 9.154 18.361 1.00 95.31 195 THR A O 1
ATOM 1534 N N . GLY A 1 196 ? 5.293 10.988 17.293 1.00 94.88 196 GLY A N 1
ATOM 1535 C CA . GLY A 1 196 ? 5.786 11.680 18.488 1.00 94.88 196 GLY A CA 1
ATOM 1536 C C . GLY A 1 196 ? 4.820 12.723 19.058 1.00 94.88 196 GLY A C 1
ATOM 1537 O O . GLY A 1 196 ? 5.233 13.514 19.906 1.00 94.88 196 GLY A O 1
ATOM 1538 N N . TYR A 1 197 ? 3.579 12.803 18.566 1.00 96.50 197 TYR A N 1
ATOM 1539 C CA . TYR A 1 197 ? 2.631 13.829 19.003 1.00 96.50 197 TYR A CA 1
ATOM 1540 C C . TYR A 1 197 ? 1.908 13.421 20.285 1.00 96.50 197 TYR A C 1
ATOM 1542 O O . TYR A 1 197 ? 1.579 12.257 20.488 1.00 96.50 197 TYR A O 1
ATOM 1550 N N . ALA A 1 198 ? 1.656 14.410 21.144 1.00 93.25 198 ALA A N 1
ATOM 1551 C CA . ALA A 1 198 ? 1.022 14.198 22.443 1.00 93.25 198 ALA A CA 1
ATOM 1552 C C . ALA A 1 198 ? -0.505 14.020 22.370 1.00 93.25 198 ALA A C 1
ATOM 1554 O O . ALA A 1 198 ? -1.081 13.499 23.319 1.00 93.25 198 ALA A O 1
ATOM 1555 N N . SER A 1 199 ? -1.146 14.483 21.291 1.00 95.88 199 SER A N 1
ATOM 1556 C CA . SER A 1 199 ? -2.588 14.345 21.057 1.00 95.88 199 SER A CA 1
ATOM 1557 C C . SER A 1 199 ? -2.934 14.450 19.571 1.00 95.88 199 SER A C 1
ATOM 1559 O O . SER A 1 199 ? -2.110 14.897 18.755 1.00 95.88 199 SER A O 1
ATOM 1561 N N . ILE A 1 200 ? -4.162 14.070 19.224 1.00 96.31 200 ILE A N 1
ATOM 1562 C CA . ILE A 1 200 ? -4.707 14.161 17.876 1.00 96.31 200 ILE A CA 1
ATOM 1563 C C . ILE A 1 200 ? -4.802 15.614 17.411 1.00 96.31 200 ILE A C 1
ATOM 1565 O O . ILE A 1 200 ? -4.522 15.893 16.250 1.00 96.31 200 ILE A O 1
ATOM 1569 N N . GLU A 1 201 ? -5.100 16.574 18.292 1.00 96.50 201 GLU A N 1
ATOM 1570 C CA . GLU A 1 201 ? -5.139 17.995 17.927 1.00 96.50 201 GLU A CA 1
ATOM 1571 C C . GLU A 1 201 ? -3.770 18.474 17.459 1.00 96.50 201 GLU A C 1
ATOM 1573 O O . GLU A 1 201 ? -3.661 19.133 16.422 1.00 96.50 201 GLU A O 1
ATOM 1578 N N . ARG A 1 202 ? -2.708 18.091 18.179 1.00 96.06 202 ARG A N 1
ATOM 1579 C CA . ARG A 1 202 ? -1.349 18.461 17.785 1.00 96.06 202 ARG A CA 1
ATOM 1580 C C . ARG A 1 202 ? -0.942 17.794 16.475 1.00 96.06 202 ARG A C 1
ATOM 1582 O O . ARG A 1 202 ? -0.257 18.414 15.661 1.00 96.06 202 ARG A O 1
ATOM 1589 N N . TRP A 1 203 ? -1.372 16.553 16.261 1.00 97.31 203 TRP A N 1
ATOM 1590 C CA . TRP A 1 203 ? -1.185 15.864 14.990 1.00 97.31 203 TRP A CA 1
ATOM 1591 C C . TRP A 1 203 ? -1.897 16.595 13.839 1.00 97.31 203 TRP A C 1
ATOM 1593 O O . TRP A 1 203 ? -1.264 16.866 12.820 1.00 97.31 203 TRP A O 1
ATOM 1603 N N . ILE A 1 204 ? -3.159 17.007 14.019 1.00 96.06 204 ILE A N 1
ATOM 1604 C CA . ILE A 1 204 ? -3.941 17.758 13.019 1.00 96.06 204 ILE A CA 1
ATOM 1605 C C . ILE A 1 204 ? -3.239 19.062 12.638 1.00 96.06 204 ILE A C 1
ATOM 1607 O O . ILE A 1 204 ? -3.153 19.381 11.453 1.00 96.06 204 ILE A O 1
ATOM 1611 N N . GLU A 1 205 ? -2.753 19.828 13.620 1.00 94.25 205 GLU A N 1
ATOM 1612 C CA . GLU A 1 205 ? -2.050 21.093 13.371 1.00 94.25 205 GLU A CA 1
ATOM 1613 C C . GLU A 1 205 ? -0.868 20.907 12.419 1.00 94.25 205 GLU A C 1
ATOM 1615 O O . GLU A 1 205 ? -0.701 21.696 11.493 1.00 94.25 205 GLU A O 1
ATOM 1620 N N . VAL A 1 206 ? -0.080 19.846 12.609 1.00 93.38 206 VAL A N 1
ATOM 1621 C CA . VAL A 1 206 ? 1.075 19.558 11.750 1.00 93.38 206 VAL A CA 1
ATOM 1622 C C . VAL A 1 206 ? 0.655 18.919 10.426 1.00 93.38 206 VAL A C 1
ATOM 1624 O O . VAL A 1 206 ? 1.236 19.220 9.384 1.00 93.38 206 VAL A O 1
ATOM 1627 N N . ALA A 1 207 ? -0.370 18.066 10.428 1.00 93.38 207 ALA A N 1
ATOM 1628 C CA . ALA A 1 207 ? -0.898 17.455 9.212 1.00 93.38 207 ALA A CA 1
ATOM 1629 C C . ALA A 1 207 ? -1.407 18.517 8.220 1.00 93.38 207 ALA A C 1
ATOM 1631 O O . ALA A 1 207 ? -1.139 18.413 7.025 1.00 93.38 207 ALA A O 1
ATOM 1632 N N . LYS A 1 208 ? -2.049 19.586 8.713 1.00 91.06 208 LYS A N 1
ATOM 1633 C CA . LYS A 1 208 ? -2.502 20.737 7.908 1.00 91.06 208 LYS A CA 1
ATOM 1634 C C . LYS A 1 208 ? -1.368 21.520 7.244 1.00 91.06 208 LYS A C 1
ATOM 1636 O O . LYS A 1 208 ? -1.597 22.156 6.224 1.00 91.06 208 LYS A O 1
ATOM 1641 N N . THR A 1 209 ? -0.156 21.467 7.792 1.00 88.31 209 THR A N 1
ATOM 1642 C CA . THR A 1 209 ? 1.009 22.190 7.257 1.00 88.31 209 THR A CA 1
ATOM 1643 C C . THR A 1 209 ? 1.903 21.324 6.368 1.00 88.31 209 THR A C 1
ATOM 1645 O O . THR A 1 209 ? 3.019 21.729 6.055 1.00 88.31 209 THR A O 1
ATOM 1648 N N . ARG A 1 210 ? 1.469 20.110 5.993 1.00 86.94 210 ARG A N 1
ATOM 1649 C CA . ARG A 1 210 ? 2.254 19.211 5.122 1.00 86.94 210 ARG A CA 1
ATOM 1650 C C . ARG A 1 210 ? 2.407 19.736 3.696 1.00 86.94 210 ARG A C 1
ATOM 1652 O O . ARG A 1 210 ? 3.393 19.410 3.043 1.00 86.94 210 ARG A O 1
ATOM 1659 N N . PHE A 1 211 ? 1.464 20.555 3.239 1.00 80.38 211 PHE A N 1
ATOM 1660 C CA . PHE A 1 211 ? 1.542 21.270 1.967 1.00 80.38 211 PHE A CA 1
ATOM 1661 C C . PHE A 1 211 ? 1.726 22.774 2.190 1.00 80.38 211 PHE A C 1
ATOM 1663 O O . PHE A 1 211 ? 1.602 23.270 3.312 1.00 80.38 211 PHE A O 1
ATOM 1670 N N . SER A 1 212 ? 2.048 23.497 1.112 1.00 69.00 212 SER A N 1
ATOM 1671 C CA . SER A 1 212 ? 2.150 24.958 1.118 1.00 69.00 212 SER A CA 1
ATOM 1672 C C . SER A 1 212 ? 0.888 25.606 1.696 1.00 69.00 212 SER A C 1
ATOM 1674 O O . SER A 1 212 ? -0.215 25.085 1.534 1.00 69.00 212 SER A O 1
ATOM 1676 N N . ALA A 1 213 ? 1.058 26.760 2.348 1.00 63.25 213 ALA A N 1
ATOM 1677 C CA . ALA A 1 213 ? 0.008 27.442 3.113 1.00 63.25 213 ALA A CA 1
ATOM 1678 C C . ALA A 1 213 ? -1.267 27.770 2.310 1.00 63.25 213 ALA A C 1
ATOM 1680 O O . ALA A 1 213 ? -2.324 27.944 2.909 1.00 63.25 213 ALA A O 1
ATOM 1681 N N . ASP A 1 214 ? -1.172 27.810 0.980 1.00 70.56 214 ASP A N 1
ATOM 1682 C CA . ASP A 1 214 ? -2.264 28.195 0.083 1.00 70.56 214 ASP A CA 1
ATOM 1683 C C . ASP A 1 214 ? -3.114 27.010 -0.410 1.00 70.56 214 ASP A C 1
ATOM 1685 O O . ASP A 1 214 ? -4.054 27.208 -1.177 1.00 70.56 214 ASP A O 1
ATOM 1689 N N . ARG A 1 215 ? -2.806 25.768 -0.001 1.00 82.44 215 ARG A N 1
ATOM 1690 C CA . ARG A 1 215 ? -3.577 24.601 -0.442 1.00 82.44 215 ARG A CA 1
ATOM 1691 C C . ARG A 1 215 ? -4.831 24.404 0.409 1.00 82.44 215 ARG A C 1
ATOM 1693 O O . ARG A 1 215 ? -4.751 24.134 1.612 1.00 82.44 215 ARG A O 1
ATOM 1700 N N . ASP A 1 216 ? -5.985 24.455 -0.250 1.00 86.94 216 ASP A N 1
ATOM 1701 C CA . ASP A 1 216 ? -7.271 24.174 0.381 1.00 86.94 216 ASP A CA 1
ATOM 1702 C C . ASP A 1 216 ? -7.307 22.758 0.967 1.00 86.94 216 ASP A C 1
ATOM 1704 O O . ASP A 1 216 ? -6.900 21.767 0.346 1.00 86.94 216 ASP A O 1
ATOM 1708 N N . HIS A 1 217 ? -7.841 22.662 2.182 1.00 90.56 217 HIS A N 1
ATOM 1709 C CA . HIS A 1 217 ? -7.968 21.407 2.902 1.00 90.56 217 HIS A CA 1
ATOM 1710 C C . HIS A 1 217 ? -9.265 21.342 3.704 1.00 90.56 217 HIS A C 1
ATOM 1712 O O . HIS A 1 217 ? -9.846 22.352 4.105 1.00 90.56 217 HIS A O 1
ATOM 1718 N N . ARG A 1 218 ? -9.697 20.118 3.991 1.00 93.88 218 ARG A N 1
ATOM 1719 C CA . ARG A 1 218 ? -10.789 19.802 4.904 1.00 93.88 218 ARG A CA 1
ATOM 1720 C C . ARG A 1 218 ? -10.262 18.932 6.026 1.00 93.88 218 ARG A C 1
ATOM 1722 O O . ARG A 1 218 ? -9.559 17.954 5.793 1.00 93.88 218 ARG A O 1
ATOM 1729 N N . THR A 1 219 ? -10.655 19.257 7.248 1.00 94.94 219 THR A N 1
ATOM 1730 C CA . THR A 1 219 ? -10.389 18.415 8.413 1.00 94.94 219 THR A CA 1
ATOM 1731 C C . THR A 1 219 ? -11.697 17.878 8.960 1.00 94.94 219 THR A C 1
ATOM 1733 O O . THR A 1 219 ? -12.667 18.624 9.084 1.00 94.94 219 THR A O 1
ATOM 1736 N N . SER A 1 220 ? -11.713 16.599 9.309 1.00 95.50 220 SER A N 1
ATOM 1737 C CA . SER A 1 220 ? -12.792 15.982 10.074 1.00 95.50 220 SER A CA 1
ATOM 1738 C C . SER A 1 220 ? -12.218 15.281 11.301 1.00 95.50 220 SER A C 1
ATOM 1740 O O . SER A 1 220 ? -11.085 14.805 11.274 1.00 95.50 220 SER A O 1
ATOM 1742 N N . GLN A 1 221 ? -12.990 15.265 12.383 1.00 96.94 221 GLN A N 1
ATOM 1743 C CA . GLN A 1 221 ? -12.709 14.490 13.589 1.00 96.94 221 GLN A CA 1
ATOM 1744 C C . GLN A 1 221 ? -13.910 13.595 13.867 1.00 96.94 221 GLN A C 1
ATOM 1746 O O . GLN A 1 221 ? -15.051 14.010 13.647 1.00 96.94 221 GLN A O 1
ATOM 1751 N N . PHE A 1 222 ? -13.655 12.375 14.317 1.00 96.81 222 PHE A N 1
ATOM 1752 C CA . PHE A 1 222 ? -14.684 11.367 14.533 1.00 96.81 222 PHE A CA 1
ATOM 1753 C C . PHE A 1 222 ? -14.223 10.335 15.568 1.00 96.81 222 PHE A C 1
ATOM 1755 O O . PHE A 1 222 ? -13.031 10.203 15.838 1.00 96.81 222 PHE A O 1
ATOM 1762 N N . GLY A 1 223 ? -15.184 9.634 16.170 1.00 97.06 223 GLY A N 1
ATOM 1763 C CA . GLY A 1 223 ? -14.913 8.514 17.070 1.00 97.06 223 GLY A CA 1
ATOM 1764 C C . GLY A 1 223 ? -14.797 7.203 16.296 1.00 97.06 223 GLY A C 1
ATOM 1765 O O . GLY A 1 223 ? -15.514 7.005 15.316 1.00 97.06 223 GLY A O 1
ATOM 1766 N N . VAL A 1 224 ? -13.902 6.322 16.735 1.00 97.00 224 VAL A N 1
ATOM 1767 C CA . VAL A 1 224 ? -13.729 4.951 16.225 1.00 97.00 224 VAL A CA 1
ATOM 1768 C C . VAL A 1 224 ? -13.466 3.988 17.381 1.00 97.00 224 VAL A C 1
ATOM 1770 O O . VAL A 1 224 ? -13.271 4.422 18.515 1.00 97.00 224 VAL A O 1
ATOM 1773 N N . GLY A 1 225 ? -13.432 2.688 17.092 1.00 95.81 225 GLY A N 1
ATOM 1774 C CA . GLY A 1 225 ? -13.180 1.646 18.082 1.00 95.81 225 GLY A CA 1
ATOM 1775 C C . GLY A 1 225 ? -14.428 1.284 18.881 1.00 95.81 225 GLY A C 1
ATOM 1776 O O . GLY A 1 225 ? -15.530 1.749 18.591 1.00 95.81 225 GLY A O 1
ATOM 1777 N N . VAL A 1 226 ? -14.266 0.428 19.891 1.00 93.31 226 VAL A N 1
ATOM 1778 C CA . VAL A 1 226 ? -15.390 -0.055 20.712 1.00 93.31 226 VAL A CA 1
ATOM 1779 C C . VAL A 1 226 ? -16.080 1.119 21.407 1.00 93.31 226 VAL A C 1
ATOM 1781 O O . VAL A 1 226 ? -15.444 1.882 22.137 1.00 93.31 226 VAL A O 1
ATOM 1784 N N . GLY A 1 227 ? -17.385 1.281 21.181 1.00 94.31 227 GLY A N 1
ATOM 1785 C CA . GLY A 1 227 ? -18.166 2.407 21.689 1.00 94.31 227 GLY A CA 1
ATOM 1786 C C . GLY A 1 227 ? -17.736 3.776 21.151 1.00 94.31 227 GLY A C 1
ATOM 1787 O O . GLY A 1 227 ? -18.083 4.788 21.762 1.00 94.31 227 GLY A O 1
ATOM 1788 N N . ASN A 1 228 ? -16.969 3.823 20.053 1.00 95.75 228 ASN A N 1
ATOM 1789 C CA . ASN A 1 228 ? -16.443 5.039 19.425 1.00 95.75 228 ASN A CA 1
ATOM 1790 C C . ASN A 1 228 ? -15.623 5.930 20.372 1.00 95.75 228 ASN A C 1
ATOM 1792 O O . ASN A 1 228 ? -15.696 7.160 20.314 1.00 95.75 228 ASN A O 1
ATOM 1796 N N . GLN A 1 229 ? -14.867 5.306 21.277 1.00 95.38 229 GLN A N 1
ATOM 1797 C CA . GLN A 1 229 ? -14.140 6.007 22.336 1.00 95.38 229 GLN A CA 1
ATOM 1798 C C . GLN A 1 229 ? -12.813 6.611 21.871 1.00 95.38 229 GLN A C 1
ATOM 1800 O O . GLN A 1 229 ? -12.327 7.556 22.491 1.00 95.38 229 GLN A O 1
ATOM 1805 N N . GLN A 1 230 ? -12.211 6.076 20.810 1.00 96.81 230 GLN A N 1
ATOM 1806 C CA . GLN A 1 230 ? -10.934 6.550 20.296 1.00 96.81 230 GLN A CA 1
ATOM 1807 C C . GLN A 1 230 ? -11.151 7.750 19.381 1.00 96.81 230 GLN A C 1
ATOM 1809 O O . GLN A 1 230 ? -11.950 7.694 18.445 1.00 96.81 230 GLN A O 1
ATOM 1814 N N . GLN A 1 231 ? -10.418 8.832 19.637 1.00 97.31 231 GLN A N 1
ATOM 1815 C CA . GLN A 1 231 ? -10.456 10.014 18.790 1.00 97.31 231 GLN A CA 1
ATOM 1816 C C . GLN A 1 231 ? -9.617 9.788 17.535 1.00 97.31 231 GLN A C 1
ATOM 1818 O O . GLN A 1 231 ? -8.436 9.447 17.604 1.00 97.31 231 GLN A O 1
ATOM 1823 N N . ALA A 1 232 ? -10.224 10.012 16.379 1.00 97.88 232 ALA A N 1
ATOM 1824 C CA . ALA A 1 232 ? -9.560 9.978 15.092 1.00 97.88 232 ALA A CA 1
ATOM 1825 C C . ALA A 1 232 ? -9.786 11.281 14.332 1.00 97.88 232 ALA A C 1
ATOM 1827 O O . ALA A 1 232 ? -10.746 12.022 14.566 1.00 97.88 232 ALA A O 1
ATOM 1828 N N . ALA A 1 233 ? -8.888 11.553 13.396 1.00 97.69 233 ALA A N 1
ATOM 1829 C CA . ALA A 1 233 ? -8.991 12.697 12.521 1.00 97.69 233 ALA A CA 1
ATOM 1830 C C . ALA A 1 233 ? -8.512 12.371 11.116 1.00 97.69 233 ALA A C 1
ATOM 1832 O O . ALA A 1 233 ? -7.603 11.570 10.914 1.00 97.69 233 ALA A O 1
ATOM 1833 N N . GLN A 1 234 ? -9.097 13.069 10.154 1.00 96.81 234 GLN A N 1
ATOM 1834 C CA . GLN A 1 234 ? -8.704 13.026 8.759 1.00 96.81 234 GLN A CA 1
ATOM 1835 C C . GLN A 1 234 ? -8.436 14.447 8.271 1.00 96.81 234 GLN A C 1
ATOM 1837 O O . GLN A 1 234 ? -9.251 15.349 8.478 1.00 96.81 234 GLN A O 1
ATOM 1842 N N . VAL A 1 235 ? -7.300 14.641 7.604 1.00 95.31 235 VAL A N 1
ATOM 1843 C CA . VAL A 1 235 ? -6.941 15.868 6.890 1.00 95.31 235 VAL A CA 1
ATOM 1844 C C . VAL A 1 235 ? -6.851 15.537 5.406 1.00 95.31 235 VAL A C 1
ATOM 1846 O O . VAL A 1 235 ? -5.952 14.819 4.975 1.00 95.31 235 VAL A O 1
ATOM 1849 N N . MET A 1 236 ? -7.799 16.062 4.634 1.00 93.38 236 MET A N 1
ATOM 1850 C CA . MET A 1 236 ? -7.851 15.929 3.183 1.00 93.38 236 MET A CA 1
ATOM 1851 C C . MET A 1 236 ? -7.399 17.228 2.534 1.00 93.38 236 MET A C 1
ATOM 1853 O O . MET A 1 236 ? -7.998 18.272 2.779 1.00 93.38 236 MET A O 1
ATOM 1857 N N . PHE A 1 237 ? -6.398 17.161 1.673 1.00 91.06 237 PHE A N 1
ATOM 1858 C CA . PHE A 1 237 ? -6.039 18.236 0.760 1.00 91.06 237 PHE A CA 1
ATOM 1859 C C . PHE A 1 237 ? -6.703 17.977 -0.584 1.00 91.06 237 PHE A C 1
ATOM 1861 O O . PHE A 1 237 ? -6.590 16.877 -1.127 1.00 91.06 237 PHE A O 1
ATOM 1868 N N . PHE A 1 238 ? -7.393 18.979 -1.119 1.00 87.00 238 PHE A N 1
ATOM 1869 C CA . PHE A 1 238 ? -8.044 18.854 -2.420 1.00 87.00 238 PHE A CA 1
ATOM 1870 C C . PHE A 1 238 ? -7.016 18.869 -3.548 1.00 87.00 238 PHE A C 1
ATOM 1872 O O . PHE A 1 238 ? -5.875 19.303 -3.353 1.00 87.00 238 PHE A O 1
ATOM 1879 N N . GLU A 1 239 ? -7.412 18.376 -4.721 1.00 81.62 239 GLU A N 1
ATOM 1880 C CA . GLU A 1 239 ? -6.634 18.550 -5.949 1.00 81.62 239 GLU A CA 1
ATOM 1881 C C . GLU A 1 239 ? -6.261 20.024 -6.108 1.00 81.62 239 GLU A C 1
ATOM 1883 O O . GLU A 1 239 ? -7.099 20.913 -5.945 1.00 81.62 239 GLU A O 1
ATOM 1888 N N . TYR A 1 240 ? -4.981 20.277 -6.352 1.00 77.25 240 TYR A N 1
ATOM 1889 C CA . TYR A 1 240 ? -4.453 21.625 -6.491 1.00 77.25 240 TYR A CA 1
ATOM 1890 C C . TYR A 1 240 ? -3.381 21.611 -7.568 1.00 77.25 240 TYR A C 1
ATOM 1892 O O . TYR A 1 240 ? -2.460 20.793 -7.510 1.00 77.25 240 TYR A O 1
ATOM 1900 N N . ASP A 1 241 ? -3.526 22.506 -8.542 1.00 80.31 241 ASP A N 1
ATOM 1901 C CA . ASP A 1 241 ? -2.753 22.516 -9.780 1.00 80.31 241 ASP A CA 1
ATOM 1902 C C . ASP A 1 241 ? -2.687 21.117 -10.422 1.00 80.31 241 ASP A C 1
ATOM 1904 O O . ASP A 1 241 ? -3.679 20.593 -10.928 1.00 80.31 241 ASP A O 1
ATOM 1908 N N . ASP A 1 242 ? -1.505 20.511 -10.389 1.00 66.12 242 ASP A N 1
ATOM 1909 C CA . ASP A 1 242 ? -1.144 19.257 -11.027 1.00 66.12 242 ASP A CA 1
ATOM 1910 C C . ASP A 1 242 ? -0.938 18.130 -9.986 1.00 66.12 242 ASP A C 1
ATOM 1912 O O . ASP A 1 242 ? -0.466 17.033 -10.303 1.00 66.12 242 ASP A O 1
ATOM 1916 N N . GLN A 1 243 ? -1.322 18.375 -8.733 1.00 70.75 243 GLN A N 1
ATOM 1917 C CA . GLN A 1 243 ? -1.188 17.436 -7.628 1.00 70.75 243 GLN A CA 1
ATOM 1918 C C . GLN A 1 243 ? -2.535 16.773 -7.299 1.00 70.75 243 GLN A C 1
ATOM 1920 O O . GLN A 1 243 ? -3.541 17.475 -7.149 1.00 70.75 243 GLN A O 1
ATOM 1925 N N . PRO A 1 244 ? -2.573 15.435 -7.132 1.00 76.56 244 PRO A N 1
ATOM 1926 C CA . PRO A 1 244 ? -3.799 14.730 -6.763 1.00 76.56 244 PRO A CA 1
ATOM 1927 C C . PRO A 1 244 ? -4.252 15.136 -5.360 1.00 76.56 244 PRO A C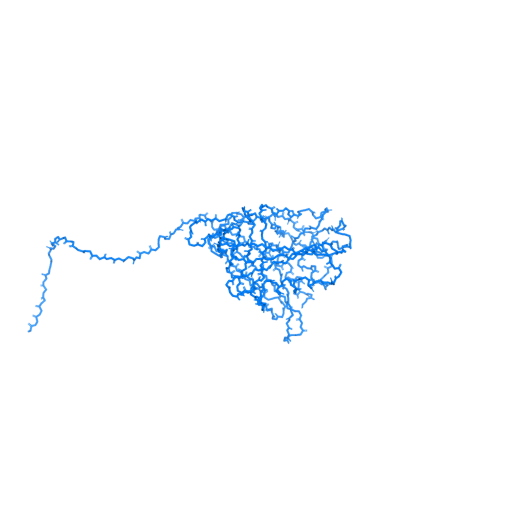 1
ATOM 1929 O O . PRO A 1 244 ? -3.470 15.693 -4.586 1.00 76.56 244 PRO A O 1
ATOM 1932 N N . ALA A 1 245 ? -5.499 14.835 -4.999 1.00 84.12 245 ALA A N 1
ATOM 1933 C CA . ALA A 1 245 ? -5.928 14.944 -3.611 1.00 84.12 245 ALA A CA 1
ATOM 1934 C C . ALA A 1 245 ? -5.061 14.047 -2.707 1.00 84.12 245 ALA A C 1
ATOM 1936 O O . ALA A 1 245 ? -4.698 12.933 -3.085 1.00 84.12 245 ALA A O 1
ATOM 1937 N N . TYR A 1 246 ? -4.747 14.529 -1.504 1.00 88.81 246 TYR A N 1
ATOM 1938 C CA . TYR A 1 246 ? -4.023 13.750 -0.497 1.00 88.81 246 TYR A CA 1
ATOM 1939 C C . TYR A 1 246 ? -4.866 13.611 0.751 1.00 88.81 246 TYR A C 1
ATOM 1941 O O . TYR A 1 246 ? -5.511 14.562 1.189 1.00 88.81 246 TYR A O 1
ATOM 1949 N N . GLU A 1 247 ? -4.808 12.437 1.359 1.00 91.62 247 GLU A N 1
ATOM 1950 C CA . GLU A 1 247 ? -5.504 12.147 2.598 1.00 91.62 247 GLU A CA 1
ATOM 1951 C C . GLU A 1 247 ? -4.510 11.647 3.642 1.00 91.62 247 GLU A C 1
ATOM 1953 O O . GLU A 1 247 ? -3.729 10.729 3.394 1.00 91.62 247 GLU A O 1
ATOM 1958 N N . TYR A 1 248 ? -4.558 12.254 4.824 1.00 95.19 248 TYR A N 1
ATOM 1959 C CA . TYR A 1 248 ? -3.835 11.800 6.003 1.00 95.19 248 TYR A CA 1
ATOM 1960 C C . TYR A 1 248 ? -4.829 11.495 7.105 1.00 95.19 248 TYR A C 1
ATOM 1962 O O . TYR A 1 248 ? -5.747 12.283 7.346 1.00 95.19 248 TYR A O 1
ATOM 1970 N N . ASN A 1 249 ? -4.617 10.389 7.810 1.00 97.56 249 ASN A N 1
ATOM 1971 C CA . ASN A 1 249 ? -5.461 9.989 8.923 1.00 97.56 249 ASN A CA 1
ATOM 1972 C C . ASN A 1 249 ? -4.602 9.761 10.162 1.00 97.56 249 ASN A C 1
ATOM 1974 O O . ASN A 1 249 ? -3.516 9.186 10.079 1.00 97.56 249 ASN A O 1
ATOM 1978 N N . GLY A 1 250 ? -5.105 10.215 11.302 1.00 97.50 250 GLY A N 1
ATOM 1979 C CA . GLY A 1 250 ? -4.482 10.063 12.604 1.00 97.50 250 GLY A CA 1
ATOM 1980 C C . GLY A 1 250 ? -5.476 9.472 13.590 1.00 97.50 250 GLY A C 1
ATOM 1981 O O . GLY A 1 250 ? -6.679 9.721 13.486 1.00 97.50 250 GLY A O 1
ATOM 1982 N N . VAL A 1 251 ? -4.986 8.697 14.551 1.00 98.12 251 VAL A N 1
ATOM 1983 C CA . VAL A 1 251 ? -5.824 8.127 15.608 1.00 98.12 251 VAL A CA 1
ATOM 1984 C C . VAL A 1 251 ? -5.092 8.074 16.938 1.00 98.12 251 VAL A C 1
ATOM 1986 O O . VAL A 1 251 ? -3.915 7.713 17.005 1.00 98.12 251 VAL A O 1
ATOM 1989 N N . GLU A 1 252 ? -5.801 8.435 18.000 1.00 97.69 252 GLU A N 1
ATOM 1990 C CA . GLU A 1 252 ? -5.384 8.194 19.373 1.00 97.69 252 GLU A CA 1
ATOM 1991 C C . GLU A 1 252 ? -5.724 6.770 19.781 1.00 97.69 252 GLU A C 1
ATOM 1993 O O . GLU A 1 252 ? -6.876 6.334 19.734 1.00 97.69 252 GLU A O 1
ATOM 1998 N N . TYR A 1 253 ? -4.707 6.039 20.223 1.00 96.56 253 TYR A N 1
ATOM 1999 C CA . TYR A 1 253 ? -4.882 4.684 20.709 1.00 96.56 253 TYR A CA 1
ATOM 2000 C C . TYR A 1 253 ? -3.985 4.436 21.921 1.00 96.56 253 TYR A C 1
ATOM 2002 O O . TYR A 1 253 ? -2.758 4.517 21.862 1.00 96.56 253 TYR A O 1
ATOM 2010 N N . GLY A 1 254 ? -4.609 4.151 23.065 1.00 92.75 254 GLY A N 1
ATOM 2011 C CA . GLY A 1 254 ? -3.901 4.075 24.339 1.00 92.75 254 GLY A CA 1
ATOM 2012 C C . GLY A 1 254 ? -3.401 5.451 24.786 1.00 92.75 254 GLY A C 1
ATOM 2013 O O . GLY A 1 254 ? -4.202 6.313 25.126 1.00 92.75 254 GLY A O 1
ATOM 2014 N N . LYS A 1 255 ? -2.077 5.636 24.845 1.00 93.25 255 LYS A N 1
ATOM 2015 C CA . LYS A 1 255 ? -1.427 6.909 25.230 1.00 93.25 255 LYS A CA 1
ATOM 2016 C C . LYS A 1 255 ? -0.683 7.573 24.071 1.00 93.25 255 LYS A C 1
ATOM 2018 O O . LYS A 1 255 ? 0.040 8.538 24.291 1.00 93.25 255 LYS A O 1
ATOM 2023 N N . ASP A 1 256 ? -0.808 7.007 22.878 1.00 97.75 256 ASP A N 1
ATOM 2024 C CA . ASP A 1 256 ? -0.006 7.358 21.719 1.00 97.75 256 ASP A CA 1
ATOM 2025 C C . ASP A 1 256 ? -0.908 7.755 20.546 1.00 97.75 256 ASP A C 1
ATOM 2027 O O . ASP A 1 256 ? -2.066 7.339 20.456 1.00 97.75 256 ASP A O 1
ATOM 2031 N N . VAL A 1 257 ? -0.349 8.544 19.630 1.00 98.00 257 VAL A N 1
ATOM 2032 C CA . VAL A 1 257 ? -0.996 8.935 18.374 1.00 98.00 257 VAL A CA 1
ATOM 2033 C C . VAL A 1 257 ? -0.313 8.211 17.226 1.00 98.00 257 VAL A C 1
ATOM 2035 O O . VAL A 1 257 ? 0.918 8.203 17.144 1.00 98.00 257 VAL A O 1
ATOM 2038 N N . TYR A 1 258 ? -1.097 7.648 16.317 1.00 97.94 258 TYR A N 1
ATOM 2039 C CA . TYR A 1 258 ? -0.614 6.898 15.163 1.00 97.94 258 TYR A CA 1
ATOM 2040 C C . TYR A 1 258 ? -1.069 7.557 13.863 1.00 97.94 258 TYR A C 1
ATOM 2042 O O . TYR A 1 258 ? -2.207 8.016 13.775 1.00 97.94 258 TYR A O 1
ATOM 2050 N N . GLU A 1 259 ? -0.213 7.553 12.837 1.00 96.81 259 GLU A N 1
ATOM 2051 C CA . GLU A 1 259 ? -0.703 7.668 11.458 1.00 96.81 259 GLU A CA 1
ATOM 2052 C C . GLU A 1 259 ? -1.496 6.400 11.124 1.00 96.81 259 GLU A C 1
ATOM 2054 O O . GLU A 1 259 ? -1.111 5.294 11.506 1.00 96.81 259 GLU A O 1
ATOM 2059 N N . ALA A 1 260 ? -2.582 6.532 10.377 1.00 96.69 260 ALA A N 1
ATOM 2060 C CA . ALA A 1 260 ? -3.410 5.401 9.998 1.00 96.69 260 ALA A CA 1
ATOM 2061 C C . ALA A 1 260 ? -3.693 5.390 8.499 1.00 96.69 260 ALA A C 1
ATOM 2063 O O . ALA A 1 260 ? -3.868 6.425 7.858 1.00 96.69 260 ALA A O 1
ATOM 2064 N N . ASN A 1 261 ? -3.788 4.183 7.948 1.00 95.06 261 ASN A N 1
ATOM 2065 C CA . ASN A 1 261 ? -4.336 3.984 6.617 1.00 95.06 261 ASN A CA 1
ATOM 2066 C C . ASN A 1 261 ? -5.857 3.936 6.727 1.00 95.06 261 ASN A C 1
ATOM 2068 O O . ASN A 1 261 ? -6.380 3.170 7.536 1.00 95.06 261 ASN A O 1
ATOM 2072 N N . TYR A 1 262 ? -6.554 4.710 5.904 1.00 95.00 262 TYR A N 1
ATOM 2073 C CA . TYR A 1 262 ? -8.005 4.638 5.799 1.00 95.00 262 TYR A CA 1
ATOM 2074 C C . TYR A 1 262 ? -8.412 3.683 4.681 1.00 95.00 262 TYR A C 1
ATOM 2076 O O . TYR A 1 262 ? -7.852 3.703 3.585 1.00 95.00 262 TYR A O 1
ATOM 2084 N N . VAL A 1 263 ? -9.402 2.847 4.970 1.00 95.19 263 VAL A N 1
ATOM 2085 C CA . VAL A 1 263 ? -10.095 2.020 3.987 1.00 95.19 263 VAL A CA 1
ATOM 2086 C C . VAL A 1 263 ? -11.551 2.446 3.990 1.00 95.19 263 VAL A C 1
ATOM 2088 O O . VAL A 1 263 ? -12.188 2.479 5.041 1.00 95.19 263 VAL A O 1
ATOM 2091 N N . ALA A 1 264 ? -12.075 2.788 2.816 1.00 93.88 264 ALA A N 1
ATOM 2092 C CA . ALA A 1 264 ? -13.473 3.150 2.653 1.00 93.88 264 ALA A CA 1
ATOM 2093 C C . ALA A 1 264 ? -14.365 1.904 2.562 1.00 93.88 264 ALA A C 1
ATOM 2095 O O . ALA A 1 264 ? -13.988 0.888 1.975 1.00 93.88 264 ALA A O 1
ATOM 2096 N N . LYS A 1 265 ? -15.592 2.019 3.077 1.00 96.00 265 LYS A N 1
ATOM 2097 C CA . LYS A 1 265 ? -16.664 1.058 2.824 1.00 96.00 265 LYS A CA 1
ATOM 2098 C C . LYS A 1 265 ? -16.979 0.974 1.329 1.00 96.00 265 LYS A C 1
ATOM 2100 O O . LYS A 1 265 ? -17.093 1.994 0.653 1.00 96.00 265 LYS A O 1
ATOM 2105 N N . GLY A 1 266 ? -17.266 -0.235 0.861 1.00 96.25 266 GLY A N 1
ATOM 2106 C CA . GLY A 1 266 ? -17.631 -0.517 -0.522 1.00 96.25 266 GLY A CA 1
ATOM 2107 C C . GLY A 1 266 ? -16.443 -1.044 -1.310 1.00 96.25 266 GLY A C 1
ATOM 2108 O O . GLY A 1 266 ? -15.559 -1.681 -0.744 1.00 96.25 266 GLY A O 1
ATOM 2109 N N . SER A 1 267 ? -16.453 -0.817 -2.622 1.00 94.44 267 SER A N 1
ATOM 2110 C CA . SER A 1 267 ? -15.367 -1.206 -3.520 1.00 94.44 267 SER A CA 1
ATOM 2111 C C . SER A 1 267 ? -14.694 0.031 -4.089 1.00 94.44 267 SER A C 1
ATOM 2113 O O . SER A 1 267 ? -15.383 0.975 -4.475 1.00 94.44 267 SER A O 1
ATOM 2115 N N . THR A 1 268 ? -13.368 0.003 -4.208 1.00 92.38 268 THR A N 1
ATOM 2116 C CA . THR A 1 268 ? -12.661 0.962 -5.061 1.00 92.38 268 THR A CA 1
ATOM 2117 C C . THR A 1 268 ? -12.971 0.683 -6.533 1.00 92.38 268 THR A C 1
ATOM 2119 O O . THR A 1 268 ? -13.314 -0.445 -6.900 1.00 92.38 268 THR A O 1
ATOM 2122 N N . ASP A 1 269 ? -12.854 1.707 -7.376 1.00 88.12 269 ASP A N 1
ATOM 2123 C CA . ASP A 1 269 ? -12.989 1.582 -8.831 1.00 88.12 269 ASP A CA 1
ATOM 2124 C C . ASP A 1 269 ? -11.806 2.272 -9.532 1.00 88.12 269 ASP A C 1
ATOM 2126 O O . ASP A 1 269 ? -11.936 3.388 -10.033 1.00 88.12 269 ASP A O 1
ATOM 2130 N N . PRO A 1 270 ? -10.603 1.668 -9.477 1.00 89.44 270 PRO A N 1
ATOM 2131 C CA . PRO A 1 270 ? -9.425 2.232 -10.125 1.00 89.44 270 PRO A CA 1
ATOM 2132 C C . PRO A 1 270 ? -9.561 2.175 -11.651 1.00 89.44 270 PRO A C 1
ATOM 2134 O O . PRO A 1 270 ? -10.115 1.212 -12.196 1.00 89.44 270 PRO A O 1
ATOM 2137 N N . ASN A 1 271 ? -8.986 3.161 -12.346 1.00 86.31 271 ASN A N 1
ATOM 2138 C CA . ASN A 1 271 ? -8.908 3.133 -13.801 1.00 86.31 271 ASN A CA 1
ATOM 2139 C C . ASN A 1 271 ? -8.089 1.924 -14.283 1.00 86.31 271 ASN A C 1
ATOM 2141 O O . ASN A 1 271 ? -7.048 1.577 -13.724 1.00 86.31 271 ASN A O 1
ATOM 2145 N N . THR A 1 272 ? -8.563 1.287 -15.352 1.00 84.31 272 THR A N 1
ATOM 2146 C CA . THR A 1 272 ? -7.902 0.131 -15.973 1.00 84.31 272 THR A CA 1
ATOM 2147 C C . THR A 1 272 ? -7.630 0.317 -17.460 1.00 84.31 272 THR A C 1
ATOM 2149 O O . THR A 1 272 ? -7.202 -0.631 -18.117 1.00 84.31 272 THR A O 1
ATOM 2152 N N . ASP A 1 273 ? -7.907 1.499 -18.013 1.00 84.94 273 ASP A N 1
ATOM 2153 C CA . ASP A 1 273 ? -7.702 1.803 -19.426 1.00 84.94 273 ASP A CA 1
ATOM 2154 C C . ASP A 1 273 ? -6.734 2.976 -19.590 1.00 84.94 273 ASP A C 1
ATOM 2156 O O . ASP A 1 273 ? -7.072 4.136 -19.350 1.00 84.94 273 ASP A O 1
ATOM 2160 N N . SER A 1 274 ? -5.520 2.662 -20.040 1.00 82.81 274 SER A N 1
ATOM 2161 C CA . SER A 1 274 ? -4.431 3.628 -20.197 1.00 82.81 274 SER A CA 1
ATOM 2162 C C . SER A 1 274 ? -4.633 4.611 -21.353 1.00 82.81 274 SER A C 1
ATOM 2164 O O . SER A 1 274 ? -3.827 5.523 -21.529 1.00 82.81 274 SER A O 1
ATOM 2166 N N . ARG A 1 275 ? -5.688 4.440 -22.162 1.00 82.12 275 ARG A N 1
ATOM 2167 C CA . ARG A 1 275 ? -6.023 5.343 -23.275 1.00 82.12 275 ARG A CA 1
ATOM 2168 C C . ARG A 1 275 ? -6.813 6.568 -22.831 1.00 82.12 275 ARG A C 1
ATOM 2170 O O . ARG A 1 275 ? -6.799 7.568 -23.543 1.00 82.12 275 ARG A O 1
ATOM 2177 N N . PHE A 1 276 ? -7.540 6.459 -21.721 1.00 79.44 276 PHE A N 1
ATOM 2178 C CA . PHE A 1 276 ? -8.465 7.495 -21.260 1.00 79.44 276 PHE A CA 1
ATOM 2179 C C . PHE A 1 276 ? -8.001 8.179 -19.979 1.00 79.44 276 PHE A C 1
ATOM 2181 O O . PHE A 1 276 ? -8.381 9.323 -19.759 1.00 79.44 276 PHE A O 1
ATOM 2188 N N . ASP A 1 277 ? -7.193 7.498 -19.167 1.00 83.75 277 ASP A N 1
ATOM 2189 C CA . ASP A 1 277 ? -6.626 8.037 -17.932 1.00 83.75 277 ASP A CA 1
ATOM 2190 C C . ASP A 1 277 ? -5.381 7.214 -17.537 1.00 83.75 277 ASP A C 1
ATOM 2192 O O . ASP A 1 277 ? -4.977 6.279 -18.238 1.00 83.75 277 ASP A O 1
ATOM 2196 N N . VAL A 1 278 ? -4.741 7.566 -16.429 1.00 86.88 278 VAL A N 1
ATOM 2197 C CA . VAL A 1 278 ? -3.574 6.886 -15.872 1.00 86.88 278 VAL A CA 1
ATOM 2198 C C . VAL A 1 278 ? -3.976 5.528 -15.311 1.00 86.88 278 VAL A C 1
ATOM 2200 O O . VAL A 1 278 ? -4.958 5.403 -14.580 1.00 86.88 278 VAL A O 1
ATOM 2203 N N . VAL A 1 279 ? -3.207 4.493 -15.640 1.00 89.62 279 VAL A N 1
ATOM 2204 C CA . VAL A 1 279 ? -3.294 3.193 -14.968 1.00 89.62 279 VAL A CA 1
ATOM 2205 C C . VAL A 1 279 ? -2.086 3.032 -14.063 1.00 89.62 279 VAL A C 1
ATOM 2207 O O . VAL A 1 279 ? -0.951 3.043 -14.544 1.00 89.62 279 VAL A O 1
ATOM 2210 N N . ASP A 1 280 ? -2.350 2.872 -12.767 1.00 89.62 280 ASP A N 1
ATOM 2211 C CA . ASP A 1 280 ? -1.328 2.613 -11.758 1.00 89.62 280 ASP A CA 1
ATOM 2212 C C . ASP A 1 280 ? -0.834 1.163 -11.833 1.00 89.62 280 ASP A C 1
ATOM 2214 O O . ASP A 1 280 ? -1.554 0.219 -11.499 1.00 89.62 280 ASP A O 1
ATOM 2218 N N . CYS A 1 281 ? 0.400 1.004 -12.310 1.00 91.69 281 CYS A N 1
ATOM 2219 C CA . CYS A 1 281 ? 1.087 -0.266 -12.488 1.00 91.69 281 CYS A CA 1
ATOM 2220 C C . CYS A 1 281 ? 2.394 -0.333 -11.688 1.00 91.69 281 CYS A C 1
ATOM 2222 O O . CYS A 1 281 ? 3.386 -0.891 -12.159 1.00 91.69 281 CYS A O 1
ATOM 2224 N N . ILE A 1 282 ? 2.386 0.196 -10.461 1.00 91.75 282 ILE A N 1
ATOM 2225 C CA . ILE A 1 282 ? 3.458 -0.016 -9.468 1.00 91.75 282 ILE A CA 1
ATOM 2226 C C . ILE A 1 282 ? 3.451 -1.427 -8.854 1.00 91.75 282 ILE A C 1
ATOM 2228 O O . ILE A 1 282 ? 4.369 -1.807 -8.134 1.00 91.75 282 ILE A O 1
ATOM 2232 N N . ILE A 1 283 ? 2.404 -2.221 -9.106 1.00 95.12 283 ILE A N 1
ATOM 2233 C CA . ILE A 1 283 ? 2.346 -3.631 -8.714 1.00 95.12 283 ILE A CA 1
ATOM 2234 C C . ILE A 1 283 ? 2.312 -4.476 -9.978 1.00 95.12 283 ILE A C 1
ATOM 2236 O O . ILE A 1 283 ? 1.409 -4.354 -10.807 1.00 95.12 283 ILE A O 1
ATOM 2240 N N . VAL A 1 284 ? 3.283 -5.366 -10.122 1.00 96.44 284 VAL A N 1
ATOM 2241 C CA . VAL A 1 284 ? 3.445 -6.196 -11.314 1.00 96.44 284 VAL A CA 1
ATOM 2242 C C . VAL A 1 284 ? 3.697 -7.658 -10.955 1.00 96.44 284 VAL A C 1
ATOM 2244 O O . VAL A 1 284 ? 3.874 -8.012 -9.789 1.00 96.44 284 VAL A O 1
ATOM 2247 N N . ASN A 1 285 ? 3.657 -8.541 -11.950 1.00 96.88 285 ASN A N 1
ATOM 2248 C CA . ASN A 1 285 ? 4.108 -9.918 -11.780 1.00 96.88 285 ASN A CA 1
ATOM 2249 C C . ASN A 1 285 ? 5.640 -10.027 -11.803 1.00 96.88 285 ASN A C 1
ATOM 2251 O O . ASN A 1 285 ? 6.340 -9.100 -12.199 1.00 96.88 285 ASN A O 1
ATOM 2255 N N . GLU A 1 286 ? 6.145 -11.205 -11.443 1.00 96.50 286 GLU A N 1
ATOM 2256 C CA . GLU A 1 286 ? 7.581 -11.497 -11.382 1.00 96.50 286 GLU A CA 1
ATOM 2257 C C . GLU A 1 286 ? 8.307 -11.211 -12.707 1.00 96.50 286 GLU A C 1
ATOM 2259 O O . GLU A 1 286 ? 9.360 -10.593 -12.683 1.00 96.50 286 GLU A O 1
ATOM 2264 N N . VAL A 1 287 ? 7.711 -11.541 -13.862 1.00 97.56 287 VAL A N 1
ATOM 2265 C CA . VAL A 1 287 ? 8.315 -11.297 -15.190 1.00 97.56 287 VAL A CA 1
ATOM 2266 C C . VAL A 1 287 ? 8.554 -9.808 -15.450 1.00 97.56 287 VAL A C 1
ATOM 2268 O O . VAL A 1 287 ? 9.625 -9.407 -15.898 1.00 97.56 287 VAL A O 1
ATOM 2271 N N . ALA A 1 288 ? 7.549 -8.969 -15.189 1.00 96.44 288 ALA A N 1
ATOM 2272 C CA . ALA A 1 288 ? 7.715 -7.523 -15.278 1.00 96.44 288 ALA 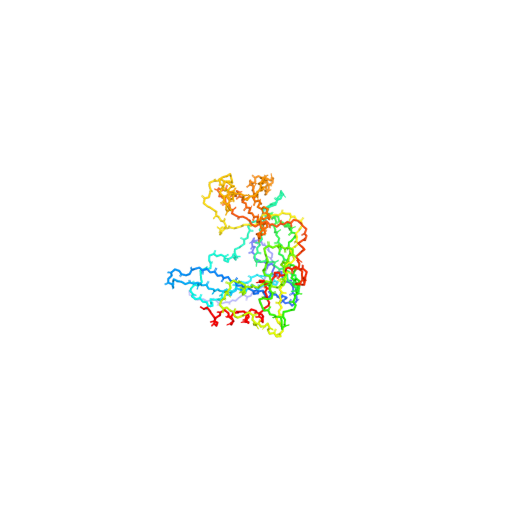A CA 1
ATOM 2273 C C . ALA A 1 288 ? 8.679 -7.010 -14.198 1.00 96.44 288 ALA A C 1
ATOM 2275 O O . ALA A 1 288 ? 9.514 -6.168 -14.497 1.00 96.44 288 ALA A O 1
ATOM 2276 N N . GLY A 1 289 ? 8.608 -7.546 -12.979 1.00 96.00 289 GLY A N 1
ATOM 2277 C CA . GLY A 1 289 ? 9.518 -7.219 -11.884 1.00 96.00 289 GLY A CA 1
ATOM 2278 C C . GLY A 1 289 ? 10.989 -7.474 -12.222 1.00 96.00 289 GLY A C 1
ATOM 2279 O O . GLY A 1 289 ? 11.821 -6.599 -12.016 1.00 96.00 289 GLY A O 1
ATOM 2280 N N . ASP A 1 290 ? 11.318 -8.628 -12.797 1.00 97.06 290 ASP A N 1
ATOM 2281 C CA . ASP A 1 290 ? 12.677 -8.96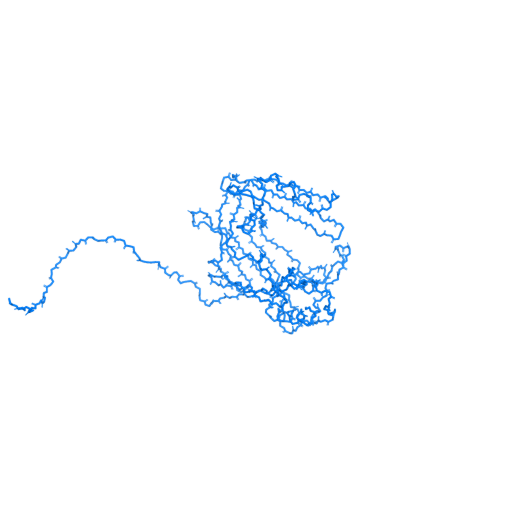1 -13.238 1.00 97.06 290 ASP A CA 1
ATOM 2282 C C . ASP A 1 290 ? 13.184 -7.946 -14.268 1.00 97.06 290 ASP A C 1
ATOM 2284 O O . ASP A 1 290 ? 14.285 -7.416 -14.138 1.00 97.06 290 ASP A O 1
ATOM 2288 N N . PHE A 1 291 ? 12.346 -7.615 -15.254 1.00 95.94 291 PHE A N 1
ATOM 2289 C CA . PHE A 1 291 ? 12.672 -6.610 -16.261 1.00 95.94 291 PHE A CA 1
ATOM 2290 C C . PHE A 1 291 ? 12.907 -5.222 -15.649 1.00 95.94 291 PHE A C 1
ATOM 2292 O O . PHE A 1 291 ? 13.895 -4.567 -15.982 1.00 95.94 291 PHE A O 1
ATOM 2299 N N . LEU A 1 292 ? 12.023 -4.768 -14.753 1.00 94.19 292 LEU A N 1
ATOM 2300 C CA . LEU A 1 292 ? 12.158 -3.469 -14.092 1.00 94.19 292 LEU A CA 1
ATOM 2301 C C . LEU A 1 292 ? 13.436 -3.410 -13.245 1.00 94.19 292 LEU A C 1
ATOM 2303 O O . LEU A 1 292 ? 14.160 -2.420 -13.315 1.00 94.19 292 LEU A O 1
ATOM 2307 N N . ALA A 1 293 ? 13.740 -4.479 -12.505 1.00 95.25 293 ALA A N 1
ATOM 2308 C CA . ALA A 1 293 ? 14.965 -4.591 -11.723 1.00 95.25 293 ALA A CA 1
ATOM 2309 C C . ALA A 1 293 ? 16.213 -4.507 -12.614 1.00 95.25 293 ALA A C 1
ATOM 2311 O O . ALA A 1 293 ? 17.104 -3.715 -12.321 1.00 95.25 293 ALA A O 1
ATOM 2312 N N . GLU A 1 294 ? 16.241 -5.235 -13.736 1.00 95.12 294 GLU A N 1
ATOM 2313 C CA . GLU A 1 294 ? 17.356 -5.188 -14.689 1.00 95.12 294 GLU A CA 1
ATOM 2314 C C . GLU A 1 294 ? 17.562 -3.777 -15.259 1.00 95.12 294 GLU A C 1
ATOM 2316 O O . GLU A 1 294 ? 18.698 -3.322 -15.398 1.00 95.12 294 GLU A O 1
ATOM 2321 N N . GLN A 1 295 ? 16.478 -3.065 -15.594 1.00 93.75 295 GLN A N 1
ATOM 2322 C CA . GLN A 1 295 ? 16.601 -1.684 -16.067 1.00 93.75 295 GLN A CA 1
ATOM 2323 C C . GLN A 1 295 ? 17.133 -0.765 -14.964 1.00 93.75 295 GLN A C 1
ATOM 2325 O O . GLN A 1 295 ? 18.006 0.050 -15.235 1.00 93.75 295 GLN A O 1
ATOM 2330 N N . ILE A 1 296 ? 16.658 -0.901 -13.727 1.00 92.31 296 ILE A N 1
ATOM 2331 C CA . ILE A 1 296 ? 17.144 -0.090 -12.605 1.00 92.31 296 ILE A CA 1
ATOM 2332 C C . ILE A 1 296 ? 18.639 -0.334 -12.370 1.00 92.31 296 ILE A C 1
ATOM 2334 O O . ILE A 1 296 ? 19.403 0.622 -12.381 1.00 92.31 296 ILE A O 1
ATOM 2338 N N . GLU A 1 297 ? 19.067 -1.592 -12.244 1.00 93.25 297 GLU A N 1
ATOM 2339 C CA . GLU A 1 297 ? 20.473 -1.962 -12.002 1.00 93.25 297 GLU A CA 1
ATOM 2340 C C . GLU A 1 297 ? 21.424 -1.540 -13.124 1.00 93.25 297 GLU A C 1
ATOM 2342 O O . GLU A 1 297 ? 22.620 -1.351 -12.915 1.00 93.25 297 GLU A O 1
ATOM 2347 N N . ARG A 1 298 ? 20.910 -1.427 -14.349 1.00 92.56 298 ARG A N 1
ATOM 2348 C CA . ARG A 1 298 ? 21.712 -1.008 -15.497 1.00 92.56 298 ARG A CA 1
ATOM 2349 C C . ARG A 1 298 ? 22.036 0.487 -15.476 1.00 92.56 298 ARG A C 1
ATOM 2351 O O . ARG A 1 298 ? 23.058 0.871 -16.045 1.00 92.56 298 ARG A O 1
ATOM 2358 N N . TYR A 1 299 ? 21.159 1.313 -14.905 1.00 89.38 299 TYR A N 1
ATOM 2359 C CA . TYR A 1 299 ? 21.224 2.775 -15.018 1.00 89.38 299 TYR A CA 1
ATOM 2360 C C . TYR A 1 299 ? 21.414 3.509 -13.681 1.00 89.38 299 TYR A C 1
ATOM 2362 O O . TYR A 1 299 ? 21.698 4.699 -13.716 1.00 89.38 299 TYR A O 1
ATOM 2370 N N . TYR A 1 300 ? 21.284 2.835 -12.537 1.00 87.69 300 TYR A N 1
ATOM 2371 C CA . TYR A 1 300 ? 21.500 3.375 -11.185 1.00 87.69 300 TYR A CA 1
ATOM 2372 C C . TYR A 1 300 ? 22.476 2.500 -10.400 1.00 87.69 300 TYR A C 1
ATOM 2374 O O . TYR A 1 300 ? 23.052 3.008 -9.409 1.00 87.69 300 TYR A O 1
#

pLDDT: mean 84.25, std 19.0, range [25.12, 98.12]

Solvent-accessible surface area (backbone atoms only — not comparable to full-atom values): 16988 Å² total; per-residue (Å²): 137,85,82,92,88,86,87,89,85,90,84,86,84,91,83,90,82,85,82,92,87,77,81,80,80,78,84,79,72,89,73,81,33,56,44,60,40,22,36,69,51,77,49,77,19,80,89,78,71,42,72,7,28,27,42,36,40,42,36,45,29,54,48,34,57,48,79,48,79,44,68,69,27,68,69,54,77,74,82,76,72,81,84,70,56,23,47,31,31,19,78,63,29,40,27,40,44,53,58,48,69,23,43,40,57,77,54,32,42,36,42,57,25,39,33,68,98,54,89,51,68,47,62,34,35,35,35,47,47,78,44,84,35,48,68,39,47,50,56,51,40,42,88,48,69,48,71,87,68,24,25,15,40,45,30,64,57,73,80,43,87,75,52,72,83,76,48,52,37,54,84,80,13,34,26,39,38,73,30,45,36,23,81,53,47,34,36,39,31,43,80,90,32,54,53,92,42,89,40,59,69,62,43,49,62,54,60,70,58,74,54,66,94,84,63,62,67,50,75,50,74,49,56,21,18,63,82,33,70,30,52,30,36,39,45,36,35,54,64,50,87,67,42,73,60,45,79,47,34,38,34,38,57,93,90,43,24,27,47,33,48,78,43,65,52,43,68,58,83,71,63,82,49,39,88,76,28,57,19,67,33,50,31,20,28,63,64,36,38,53,53,52,49,53,50,46,62,74,59,102

Secondary structure (DSSP, 8-state):
-----------------------------SS--EEEEEEEEEEEETTTTEEEEEEEEEEEETTEEEEEEEEEES---TTS---S-EEEEEBTEEEEE-SBS-EEETTEEE--EEETTSS-EE-EEEEEEEEE-TTSBTT--B--SSGGG-BEEE-GGGG-TTS-TT-BPPTT-EEEEEEEEESS-EEEE-GGGB-S-SSHHHHHHHHTTSS-TT--EEEEEEEEBGGG-EEEEEEEEPPBTTBPPEEEEEEEETTEEEEEEEE-SEE------TTTSEEE-SSB-HHHHHHHHHHHHHH-

Nearest PDB structures (foldseek):
  8otz-assembly1_Y  TM=1.272E-01  e=8.126E-01  Bos taurus
  8otz-assembly1_X  TM=1.366E-01  e=1.736E+00  Bos taurus
  8iyj-assembly1_O5  TM=1.647E-01  e=3.351E+00  Mus musculus
  8i7r-assembly1_G6  TM=1.756E-01  e=7.159E+00  Mus musculus

Mean predicted aligned error: 9.69 Å

=== Feature glossary ===
The record interleaves many kinds of information about one protein. Here is each kind framed as the question it answers.

Q: What known structures does this most resemble?
A: Structural nearest neighbors (via Foldseek easy-search vs the PDB). Reported per hit: target PDB id, E-value, and alignment TM-score. A TM-score above ~0.5 is the conventional threshold for 'same fold'.

Q: Where is each backbone atom in 3D?
A: The mmCIF table is the protein's shape written out atom by atom. For each backbone N, Cα, C, and carbonyl O, it records an (x, y, z) coordinate triple in Å plus the residue type, chain letter, and residue number.

Q: What are the backbone torsion angles?
A: The φ/ψ torsion pair specifies the backbone conformation at each residue. φ rotates about the N–Cα bond, ψ about the Cα–C bond. Steric clashes forbid most of the (φ, ψ) plane — the allowed regions (α-helix basin, β-sheet basin, left-handed helix) are the Ramachandran-allowed regions.

Q: Which residues are buried vs exposed?
A: Solvent-accessible surface area (SASA) is the area in Å² traced out by the centre of a 1.4 Å probe sphere (a water molecule) rolled over the protein's van der Waals surface (Shrake–Rupley / Lee–Richards construction). Buried residues have near-zero SASA; fully exposed residues can exceed 200 Å². The total SASA scales roughly with the number of surface residues.

Q: How confident is the AlphaFold model at each residue?
A: pLDDT is the predicted lDDT-Cα score: AlphaFold's confidence that the local environment of each residue (all inter-atomic distances within 15 Å) is correctly placed. It is a per-residue number between 0 and 100, with higher meaning more reliable.

Q: What does the local fold look like, residue by residue?
A: 3Di is Foldseek's structural alphabet. Each residu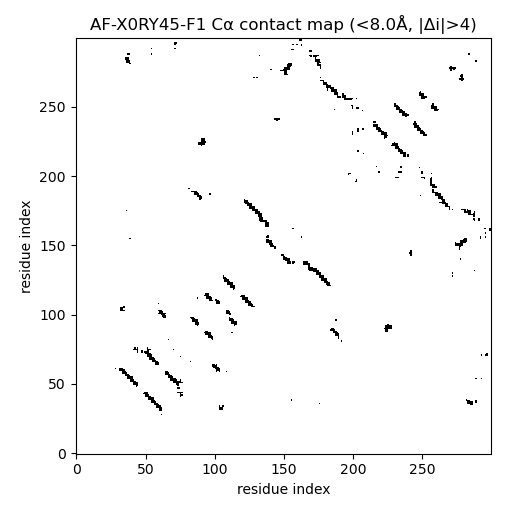e is assigned one of twenty discrete states based on how its Cα sits relative to its spatial (not sequential) neighbors. Aligning 3Di strings finds structural homologs roughly as well as full 3D superposition, but orders of magnitude faster.

Q: How big and how compact is the whole molecule?
A: Radius of gyration (Rg) is the root-mean-square distance of Cα atoms from their centroid — a single number for overall size and compactness. A globular domain of N residues has Rg ≈ 2.2·N^0.38 Å; an extended or disordered chain has a much larger Rg. The Cα contact count is the number of residue pairs whose Cα atoms are within 8 Å and are more than four positions apart in sequence — a standard proxy for tertiary packing density. The bounding box is the smallest axis-aligned box enclosing all Cα atoms.

Q: Which residues are in helices, strands, or loops?
A: DSSP 8-state secondary structure assigns each residue one of H (α-helix), G (3₁₀-helix), I (π-helix), E (extended β-strand), B (isolated β-bridge), T (hydrogen-bonded turn), S (bend), or '-' (coil). The assignment is computed from backbone hydrogen-bond geometry via the Kabsch–Sander algorithm.

Q: How mobile is each atom in the crystal?
A: Crystallographic B-factors measure how much each atom's electron density is smeared out, in Å². They rise in mobile loops and surface residues and fall in the buried interior. In AlphaFold models this column is repurposed to hold pLDDT instead.

Q: What if only a Cα trace is available?
A: P-SEA three-state annotation labels each residue as helix, strand, or coil based purely on the geometry of the Cα trace. It serves as a fallback when the full backbone (and thus DSSP) is unavailable.

Q: What family and function is it annotated with?
A: Database cross-references. InterPro integrates a dozen domain/family signature databases into unified entries with residue-range hits. GO terms attach function/process/location labels with evidence codes. CATH codes position the fold in a four-level structural taxonomy. Organism is the NCBI-taxonomy species name.

Q: Are the domains correctly placed relative to each other?
A: Predicted Aligned Error (PAE) is an AlphaFold confidence matrix: entry (i, j) is the expected error in the position of residue j, in ångströms, when the prediction is superimposed on the true structure at residue i. Low PAE within a block of residues means that block is internally rigid and well-predicted; high PAE between two blocks means their relative placement is uncertain even if each block individually is confident.

Q: What do the diagnostic plots show?
A: Three diagnostic plots accompany the record. The Cα contact map visualizes the tertiary structure as a 2D adjacency matrix (8 Å cutoff, sequence-local contacts suppressed). The Ramachandran plot shows the distribution of backbone (φ, ψ) torsions, with points in the α and β basins reflecting secondary structure content. The PAE plot shows AlphaFold's inter-residue confidence as a color matrix.

Q: What is the amino-acid chain?
A: Primary structure: the covalent order of the twenty standard amino acids along the backbone. Two proteins with the same sequence will (almost always) fold to the same structure; two with 30% identity often share a fold but not the details.

Q: What do the rendered images show?
A: The six renders are orthographic views along the three Cartesian axes in both directions. Representation (cartoon, sticks, or surface) and color scheme (sequence-rainbow or by-chain) vary across proteins so the training set covers all the common visualization conventions.